Protein AF-A0A484BXT2-F1 (afdb_monomer)

Secondary structure (DSSP, 8-state):
------TT------------------------------PPP-----------------------PPPPPPP--S--------TTSS--TT-S-TTTTTHHHHHHHHHHHHHHHHHHT---PPPP---HHHHHHHHHHHHHHTTS-------S---PPPPS--------------TT---HHHHHHHTTS-S-SS--SHHHHSHHHHHHHHHHHGGGG---GGGGS--HHHHHHHHHHHHHH--S-HHHHHHHHHHHHHHHHHHHHHHHHHHHHHHHHHHHHHHHHHHHHHHHHHHHHHHHHHHHHHHHHHHHHH-S---TT-HHHHHHHHHHHHHHHHHHHHHHHHHHHHHHHHHHHHHH-

Mean predicted aligned error: 22.75 Å

Radius of gyration: 54.81 Å; Cα contacts (8 Å, |Δi|>4): 74; chains: 1; bounding box: 99×80×166 Å

Sequence (361 aa):
MGDEEDPWGFDDGGDAEATTQPTGSTDPVPSKPESVKSEPRSEAGPQAAEVPGEEIAAEPEEVKAPPPPPEDDGYRKPVQLYRHWVRPKFLQYKYMYNYRTNYYDDVIDYLDKKQVGVARDIPRPQTWAERVLRTRDINAGGAIGRTRYYSSVAKEELPASFVLEEVEYVPERDKSGLRRQHKNVLHETLPYDEAHSWIHLTEKYQRTLYGRYGSKSNVNPKICFGTLAERTKAQELQRITQPETLPELLEKIRIQKEAKLAAINEREENIQKKLDKLEQWKAELNAKVEKRRADAAAAIQRKERLIEEVRRHFGFKVDARDERFKEMLEQKEKEDKRKQKEAKRKVKEEKMMAKLIQQTS

Structure (mmCIF, N/CA/C/O backbone):
data_AF-A0A484BXT2-F1
#
_entry.id   AF-A0A484BXT2-F1
#
loop_
_atom_site.group_PDB
_atom_site.id
_atom_site.type_symbol
_atom_site.label_atom_id
_atom_site.label_alt_id
_atom_site.label_comp_id
_atom_site.label_asym_id
_atom_site.label_entity_id
_atom_site.label_seq_id
_atom_site.pdbx_PDB_ins_code
_atom_site.Cartn_x
_atom_site.Cartn_y
_atom_site.Cartn_z
_atom_site.occupancy
_atom_site.B_iso_or_equiv
_atom_site.auth_seq_id
_atom_site.auth_comp_id
_atom_site.auth_asym_id
_atom_site.auth_atom_id
_atom_site.pdbx_PDB_model_num
ATOM 1 N N . MET A 1 1 ? -26.810 31.929 32.684 1.00 40.25 1 MET A N 1
ATOM 2 C CA . MET A 1 1 ? -25.355 32.084 32.491 1.00 40.25 1 MET A CA 1
ATOM 3 C C . MET A 1 1 ? -24.765 30.791 33.012 1.00 40.25 1 MET A C 1
ATOM 5 O O . MET A 1 1 ? -24.730 30.636 34.223 1.00 40.25 1 MET A O 1
ATOM 9 N N . GLY A 1 2 ? -24.743 29.730 32.208 1.00 44.12 2 GLY A N 1
ATOM 10 C CA . GLY A 1 2 ? -23.801 29.478 31.100 1.00 44.12 2 GLY A CA 1
ATOM 11 C C . GLY A 1 2 ? -22.828 28.420 31.655 1.00 44.12 2 GLY A C 1
ATOM 12 O O . GLY A 1 2 ? -22.376 28.603 32.778 1.00 44.12 2 GLY A O 1
ATOM 13 N N . ASP A 1 3 ? -22.585 27.248 31.083 1.00 41.97 3 ASP A N 1
ATOM 14 C CA . ASP A 1 3 ? -22.763 26.768 29.719 1.00 41.97 3 ASP A CA 1
ATOM 15 C C . ASP A 1 3 ? -23.077 25.259 29.722 1.00 41.97 3 ASP A C 1
ATOM 17 O O . ASP A 1 3 ? -22.680 24.516 30.622 1.00 41.97 3 ASP A O 1
ATOM 21 N N . GLU A 1 4 ? -23.847 24.834 28.720 1.00 53.25 4 GLU A N 1
ATOM 22 C CA . GLU A 1 4 ? -23.946 23.450 28.257 1.00 53.25 4 GLU A CA 1
ATOM 23 C C . GLU A 1 4 ? -22.623 23.076 27.578 1.00 53.25 4 GLU A C 1
ATOM 25 O O . GLU A 1 4 ? -22.302 23.628 26.529 1.00 53.25 4 GLU A O 1
ATOM 30 N N . GLU A 1 5 ? -21.872 22.130 28.144 1.00 55.00 5 GLU A N 1
ATOM 31 C CA . GLU A 1 5 ? -20.756 21.489 27.443 1.00 55.00 5 GLU A CA 1
ATOM 32 C C . GLU A 1 5 ? -21.193 20.114 26.921 1.00 55.00 5 GLU A C 1
ATOM 34 O O . GLU A 1 5 ? -21.595 19.209 27.659 1.00 55.00 5 GLU A O 1
ATOM 39 N N . ASP A 1 6 ? -21.166 20.034 25.596 1.00 59.53 6 ASP A N 1
ATOM 40 C CA . ASP A 1 6 ? -21.529 18.934 24.716 1.00 59.53 6 ASP A CA 1
ATOM 41 C C . ASP A 1 6 ? -20.541 17.751 24.850 1.00 59.53 6 ASP A C 1
ATOM 43 O O . ASP A 1 6 ? -19.342 17.932 24.634 1.00 59.53 6 ASP A O 1
ATOM 47 N N . PRO A 1 7 ? -20.989 16.515 25.154 1.00 56.03 7 PRO A N 1
ATOM 48 C CA . PRO A 1 7 ? -20.114 15.341 25.219 1.00 56.03 7 PRO A CA 1
ATOM 49 C C . PRO A 1 7 ? -19.593 14.861 23.847 1.00 56.03 7 PRO A C 1
ATOM 51 O O . PRO A 1 7 ? -18.987 13.789 23.778 1.00 56.03 7 PRO A O 1
ATOM 54 N N . TRP A 1 8 ? -19.820 15.623 22.768 1.00 54.28 8 TRP A N 1
ATOM 55 C CA . TRP A 1 8 ? -19.385 15.305 21.403 1.00 54.28 8 TRP A CA 1
ATOM 56 C C . TRP A 1 8 ? -18.516 16.383 20.710 1.00 54.28 8 TRP A C 1
ATOM 58 O O . TRP A 1 8 ? -18.316 16.288 19.499 1.00 54.28 8 TRP A O 1
ATOM 68 N N . GLY A 1 9 ? -17.922 17.338 21.443 1.00 40.94 9 GLY A N 1
ATOM 69 C CA . GLY A 1 9 ? -16.886 18.264 20.927 1.00 40.94 9 GLY A CA 1
ATOM 70 C C . GLY A 1 9 ? -15.497 17.962 21.518 1.00 40.94 9 GLY A C 1
ATOM 71 O O . GLY A 1 9 ? -15.295 18.152 22.707 1.00 40.94 9 GLY A O 1
ATOM 72 N N . PHE A 1 10 ? -14.629 17.234 20.805 1.00 35.94 10 PHE A N 1
ATOM 73 C CA . PHE A 1 10 ? -13.492 17.696 19.978 1.00 35.94 10 PHE A CA 1
ATOM 74 C C . PHE A 1 10 ? -12.205 17.971 20.778 1.00 35.94 10 PHE A C 1
ATOM 76 O O . PHE A 1 10 ? -12.177 18.856 21.620 1.00 35.94 10 PHE A O 1
ATOM 83 N N . ASP A 1 11 ? -11.132 17.243 20.458 1.00 36.97 11 ASP A N 1
ATOM 84 C CA . ASP A 1 11 ? -9.757 17.631 20.793 1.00 36.97 11 ASP A CA 1
ATOM 85 C C . ASP A 1 11 ? -8.930 17.502 19.502 1.00 36.97 11 ASP A C 1
ATOM 87 O O . ASP A 1 11 ? -8.425 16.438 19.146 1.00 36.97 11 ASP A O 1
ATOM 91 N N . ASP A 1 12 ? -8.944 18.581 18.723 1.00 45.66 12 ASP A N 1
ATOM 92 C CA . ASP A 1 12 ? -7.965 18.876 17.680 1.00 45.66 12 ASP A CA 1
ATOM 93 C C . ASP A 1 12 ? -7.259 20.153 18.137 1.00 45.66 12 ASP A C 1
ATOM 95 O O . ASP A 1 12 ? -7.890 21.195 18.336 1.00 45.66 12 ASP A O 1
ATOM 99 N N . GLY A 1 13 ? -5.954 20.042 18.350 1.00 33.91 13 GLY A N 1
ATOM 100 C CA . GLY A 1 13 ? -5.075 21.138 18.739 1.00 33.91 13 GLY A CA 1
ATOM 101 C C . GLY A 1 13 ? -3.930 20.610 19.607 1.00 33.91 13 GLY A C 1
ATOM 102 O O . GLY A 1 13 ? -4.161 20.128 20.701 1.00 33.91 13 GLY A O 1
ATOM 103 N N . GLY A 1 14 ? -2.667 20.649 19.199 1.00 30.55 14 GLY A N 1
ATOM 104 C CA . GLY A 1 14 ? -2.089 21.315 18.048 1.00 30.55 14 GLY A CA 1
ATOM 105 C C . GLY A 1 14 ? -0.563 21.199 18.076 1.00 30.55 14 GLY A C 1
ATOM 106 O O . GLY A 1 14 ? -0.016 20.168 18.456 1.00 30.55 14 GLY A O 1
ATOM 107 N N . ASP A 1 15 ? 0.072 22.304 17.693 1.00 30.67 15 ASP A N 1
ATOM 108 C CA . ASP A 1 15 ? 1.501 22.623 17.770 1.00 30.67 15 ASP A CA 1
ATOM 109 C C . ASP A 1 15 ? 2.366 22.235 16.563 1.00 30.67 15 ASP A C 1
ATOM 111 O O . ASP A 1 15 ? 3.132 21.273 16.545 1.00 30.67 15 ASP A O 1
ATOM 115 N N . ALA A 1 16 ? 2.305 23.117 15.563 1.00 31.00 16 ALA A N 1
ATOM 116 C CA . ALA A 1 16 ? 3.411 23.385 14.659 1.00 31.00 16 ALA A CA 1
ATOM 117 C C . ALA A 1 16 ? 3.895 24.831 14.863 1.00 31.00 16 ALA A C 1
ATOM 119 O O . ALA A 1 16 ? 3.257 25.770 14.396 1.00 31.00 16 ALA A O 1
ATOM 120 N N . GLU A 1 17 ? 5.062 24.998 15.486 1.00 32.75 17 GLU A N 1
ATOM 121 C CA . GLU A 1 17 ? 5.950 26.139 15.246 1.00 32.75 17 GLU A CA 1
ATOM 122 C C . GLU A 1 17 ? 7.413 25.671 15.235 1.00 32.75 17 GLU A C 1
ATOM 124 O O . GLU A 1 17 ? 7.898 25.090 16.202 1.00 32.75 17 GLU A O 1
ATOM 129 N N . ALA A 1 18 ? 8.101 25.933 14.115 1.00 31.42 18 ALA A N 1
ATOM 130 C CA . ALA A 1 18 ? 9.364 26.680 14.029 1.00 31.42 18 ALA A CA 1
ATOM 131 C C . ALA A 1 18 ? 10.298 26.162 12.911 1.00 31.42 18 ALA A C 1
ATOM 133 O O . ALA A 1 18 ? 10.884 25.086 13.017 1.00 31.42 18 ALA A O 1
ATOM 134 N N . THR A 1 19 ? 10.561 27.029 11.919 1.00 26.62 19 THR A N 1
ATOM 135 C CA . THR A 1 19 ? 11.910 27.540 11.556 1.00 26.62 19 THR A CA 1
ATOM 136 C C . THR A 1 19 ? 12.186 27.633 10.040 1.00 26.62 19 THR A C 1
ATOM 138 O O . THR A 1 19 ? 12.030 26.680 9.282 1.00 26.62 19 THR A O 1
ATOM 141 N N . THR A 1 20 ? 12.734 28.802 9.666 1.00 30.67 20 THR A N 1
ATOM 142 C CA . THR A 1 20 ? 13.583 29.159 8.500 1.00 30.67 20 THR A CA 1
ATOM 143 C C . THR A 1 20 ? 12.983 29.500 7.121 1.00 30.67 20 THR A C 1
ATOM 145 O O . THR A 1 20 ? 12.547 28.653 6.355 1.00 30.67 20 THR A O 1
ATOM 148 N N . GLN A 1 21 ? 13.131 30.790 6.778 1.00 31.91 21 GLN A N 1
ATOM 149 C CA . GLN A 1 21 ? 13.367 31.360 5.432 1.00 31.91 21 GLN A CA 1
ATOM 150 C C . GLN A 1 21 ? 14.667 30.779 4.785 1.00 31.91 21 GLN A C 1
ATOM 152 O O . GLN A 1 21 ? 15.432 30.194 5.556 1.00 31.91 21 GLN A O 1
ATOM 157 N N . PRO A 1 22 ? 15.028 30.976 3.475 1.00 41.66 22 PRO A N 1
ATOM 158 C CA . PRO A 1 22 ? 14.708 32.156 2.644 1.00 41.66 22 PRO A CA 1
ATOM 159 C C . PRO A 1 22 ? 14.612 32.034 1.087 1.00 41.66 22 PRO A C 1
ATOM 161 O O . PRO A 1 22 ? 14.960 31.041 0.460 1.00 41.66 22 PRO A O 1
ATOM 164 N N . THR A 1 23 ? 14.262 33.191 0.495 1.00 29.92 23 THR A N 1
ATOM 165 C CA . THR A 1 23 ? 14.549 33.741 -0.858 1.00 29.92 23 THR A CA 1
ATOM 166 C C . THR A 1 23 ? 13.718 33.343 -2.092 1.00 29.92 23 THR A C 1
ATOM 168 O O . THR A 1 23 ? 13.701 32.191 -2.502 1.00 29.92 23 THR A O 1
ATOM 171 N N . GLY A 1 24 ? 13.190 34.371 -2.786 1.00 28.81 24 GLY A N 1
ATOM 172 C CA . GLY A 1 24 ? 13.291 34.452 -4.255 1.00 28.81 24 GLY A CA 1
ATOM 173 C C . GLY A 1 24 ? 12.059 34.887 -5.069 1.00 28.81 24 GLY A C 1
ATOM 174 O O . GLY A 1 24 ? 11.422 34.038 -5.667 1.00 28.81 24 GLY A O 1
ATOM 175 N N . SER A 1 25 ? 11.827 36.208 -5.166 1.00 28.33 25 SER A N 1
ATOM 176 C CA . SER A 1 25 ? 11.306 36.983 -6.326 1.00 28.33 25 SER A CA 1
ATOM 177 C C . SER A 1 25 ? 10.016 36.561 -7.066 1.00 28.33 25 SER A C 1
ATOM 179 O O . SER A 1 25 ? 10.017 35.544 -7.746 1.00 28.33 25 SER A O 1
ATOM 181 N N . THR A 1 26 ? 8.994 37.434 -7.086 1.00 31.00 26 THR A N 1
ATOM 182 C CA . THR A 1 26 ? 8.599 38.287 -8.244 1.00 31.00 26 THR A CA 1
ATOM 183 C C . THR A 1 26 ? 7.370 39.148 -7.894 1.00 31.00 26 THR A C 1
ATOM 185 O O . THR A 1 26 ? 6.385 38.627 -7.375 1.00 31.00 26 THR A O 1
ATOM 188 N N . ASP A 1 27 ? 7.440 40.448 -8.204 1.00 34.56 27 ASP A N 1
ATOM 189 C CA . ASP A 1 27 ? 6.368 41.462 -8.116 1.00 34.56 27 ASP A CA 1
ATOM 190 C C . ASP A 1 27 ? 5.281 41.298 -9.231 1.00 34.56 27 ASP A C 1
ATOM 192 O O . ASP A 1 27 ? 5.298 40.301 -9.952 1.00 34.56 27 ASP A O 1
ATOM 196 N N . PRO A 1 28 ? 4.325 42.236 -9.445 1.00 40.06 28 PRO A N 1
ATOM 197 C CA . PRO A 1 28 ? 3.011 42.250 -8.802 1.00 40.06 28 PRO A CA 1
ATOM 198 C C . PRO A 1 28 ? 1.822 42.290 -9.801 1.00 40.06 28 PRO A C 1
ATOM 200 O O . PRO A 1 28 ? 1.953 42.601 -10.983 1.00 40.06 28 PRO A O 1
ATOM 203 N N . VAL A 1 29 ? 0.618 42.021 -9.288 1.00 36.06 29 VAL A N 1
ATOM 204 C CA . VAL A 1 29 ? -0.692 42.199 -9.959 1.00 36.06 29 VAL A CA 1
ATOM 205 C C . VAL A 1 29 ? -1.036 43.700 -10.067 1.00 36.06 29 VAL A C 1
ATOM 207 O O . VAL A 1 29 ? -0.679 44.454 -9.161 1.00 36.06 29 VAL A O 1
ATOM 210 N N . PRO A 1 30 ? -1.699 44.175 -11.146 1.00 40.59 30 PRO A N 1
ATOM 211 C CA . PRO A 1 30 ? -3.130 44.548 -11.050 1.00 40.59 30 PRO A CA 1
ATOM 212 C C . PRO A 1 30 ? -3.892 44.283 -12.375 1.00 40.59 30 PRO A C 1
ATOM 214 O O . PRO A 1 30 ? -3.394 44.558 -13.458 1.00 40.59 30 PRO A O 1
ATOM 217 N N . SER A 1 31 ? -5.118 43.760 -12.443 1.00 33.34 31 SER A N 1
ATOM 218 C CA . SER A 1 31 ? -6.379 44.441 -12.103 1.00 33.34 31 SER A CA 1
ATOM 219 C C . SER A 1 31 ? -7.559 43.661 -12.740 1.00 33.34 31 SER A C 1
ATOM 221 O O . SER A 1 31 ? -7.438 43.128 -13.840 1.00 33.34 31 SER A O 1
ATOM 223 N N . LYS A 1 32 ? -8.700 43.591 -12.038 1.00 32.91 32 LYS A N 1
ATOM 224 C CA . LYS A 1 32 ? -10.076 43.369 -12.570 1.00 32.91 32 LYS A CA 1
ATOM 225 C C . LYS A 1 32 ? -10.689 44.756 -12.899 1.00 32.91 32 LYS A C 1
ATOM 227 O O . LYS A 1 32 ? -10.096 45.716 -12.402 1.00 32.91 32 LYS A O 1
ATOM 232 N N . PRO A 1 33 ? -11.848 44.937 -13.593 1.00 43.41 33 PRO A N 1
ATOM 233 C CA . PRO A 1 33 ? -13.061 44.085 -13.718 1.00 43.41 33 PRO A CA 1
ATOM 234 C C . PRO A 1 33 ? -13.557 43.963 -15.199 1.00 43.41 33 PRO A C 1
ATOM 236 O O . PRO A 1 33 ? -12.865 44.438 -16.082 1.00 43.41 33 PRO A O 1
ATOM 239 N N . GLU A 1 34 ? -14.602 43.253 -15.656 1.00 31.20 34 GLU A N 1
ATOM 240 C CA . GLU A 1 34 ? -16.035 43.124 -15.311 1.00 31.20 34 GLU A CA 1
ATOM 241 C C . GLU A 1 34 ? -16.606 41.837 -15.983 1.00 31.20 34 GLU A C 1
ATOM 243 O O . GLU A 1 34 ? -16.158 41.437 -17.051 1.00 31.20 3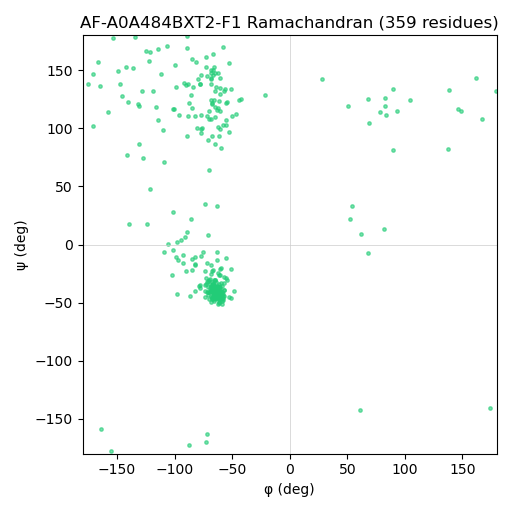4 GLU A O 1
ATOM 248 N N . SER A 1 35 ? -17.414 41.032 -15.279 1.00 29.86 35 SER A N 1
ATOM 249 C CA . SER A 1 35 ? -18.878 40.855 -15.456 1.00 29.86 35 SER A CA 1
ATOM 250 C C . SER A 1 35 ? -19.338 40.152 -16.747 1.00 29.86 35 SER A C 1
ATOM 252 O O . SER A 1 35 ? -19.396 40.791 -17.783 1.00 29.86 35 SER A O 1
ATOM 254 N N . VAL A 1 36 ? -19.751 38.875 -16.651 1.00 31.75 36 VAL A N 1
ATOM 255 C CA . VAL A 1 36 ? -21.088 38.372 -17.063 1.00 31.75 36 VAL A CA 1
ATOM 256 C C . VAL A 1 36 ? -21.360 37.057 -16.307 1.00 31.75 36 VAL A C 1
ATOM 258 O O . VAL A 1 36 ? -20.696 36.045 -16.522 1.00 31.75 36 VAL A O 1
ATOM 261 N N . LYS A 1 37 ? -22.359 37.081 -15.420 1.00 29.77 37 LYS A N 1
ATOM 262 C CA . LYS A 1 37 ? -23.077 35.918 -14.873 1.00 29.77 37 LYS A CA 1
ATOM 263 C C . LYS A 1 37 ? -24.381 35.798 -15.668 1.00 29.77 37 LYS A C 1
ATOM 265 O O . LYS A 1 37 ? -25.055 36.806 -15.851 1.00 29.77 37 LYS A O 1
ATOM 270 N N . SER A 1 38 ? -24.770 34.596 -16.084 1.00 32.44 38 SER A N 1
ATOM 271 C CA . SER A 1 38 ? -26.175 34.301 -16.388 1.00 32.44 38 SER A CA 1
ATOM 272 C C . SER A 1 38 ? -26.567 32.993 -15.708 1.00 32.44 38 SER A C 1
ATOM 274 O O . SER A 1 38 ? -25.919 31.962 -15.876 1.00 32.44 38 SER A O 1
ATOM 276 N N . GLU A 1 39 ? -27.577 33.105 -14.852 1.00 32.81 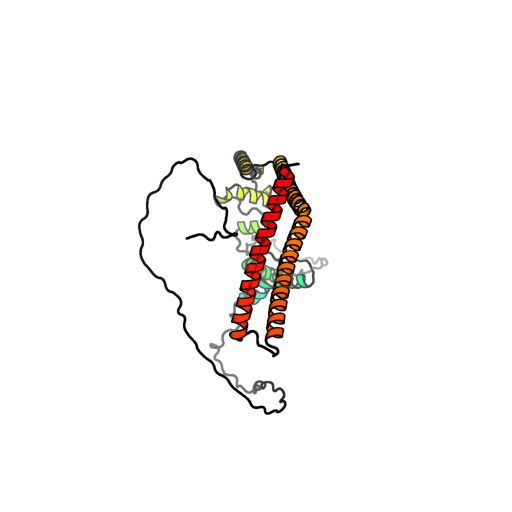39 GLU A N 1
ATOM 277 C CA . GLU A 1 39 ? -28.266 32.024 -14.155 1.00 32.81 39 GLU A CA 1
ATOM 278 C C . GLU A 1 39 ? -29.387 31.433 -15.036 1.00 32.81 39 GLU A C 1
ATOM 280 O O . GLU A 1 39 ? -29.853 32.094 -15.971 1.00 32.81 39 GLU A O 1
ATOM 285 N N . PRO A 1 40 ? -29.833 30.197 -14.745 1.00 35.09 40 PRO A N 1
ATOM 286 C CA . PRO A 1 40 ? -30.937 29.533 -15.429 1.00 35.09 40 PRO A CA 1
ATOM 287 C C . PRO A 1 40 ? -32.303 30.013 -14.914 1.00 35.09 40 PRO A C 1
ATOM 289 O O . PRO A 1 40 ? -32.505 30.221 -13.721 1.00 35.09 40 PRO A O 1
ATOM 292 N N . ARG A 1 41 ? -33.265 30.145 -15.831 1.00 26.19 41 ARG A N 1
ATOM 293 C CA . ARG A 1 41 ? -34.650 30.529 -15.543 1.00 26.19 41 ARG A CA 1
ATOM 294 C C . ARG A 1 41 ? -35.503 29.298 -15.218 1.00 26.19 41 ARG A C 1
ATOM 296 O O . ARG A 1 41 ? -35.627 28.392 -16.038 1.00 26.19 41 ARG A O 1
ATOM 303 N N . SER A 1 42 ? -36.084 29.313 -14.025 1.00 30.36 42 SER A N 1
ATOM 304 C CA . SER A 1 42 ? -37.144 28.442 -13.512 1.00 30.36 42 SER A CA 1
ATOM 305 C C . SER A 1 42 ? -38.550 28.997 -13.811 1.00 30.36 42 SER A C 1
ATOM 307 O O . SER A 1 42 ? -38.677 30.107 -14.325 1.00 30.36 42 SER A O 1
ATOM 309 N N . GLU A 1 43 ? -39.561 28.226 -13.373 1.00 29.00 43 GLU A N 1
ATOM 310 C CA . GLU A 1 43 ? -40.997 28.545 -13.184 1.00 29.00 43 GLU A CA 1
ATOM 311 C C . GLU A 1 43 ? -41.927 28.311 -14.391 1.00 29.00 43 GLU A C 1
ATOM 313 O O . GLU A 1 43 ? -41.627 28.723 -15.502 1.00 29.00 43 GLU A O 1
ATOM 318 N N . ALA A 1 44 ? -43.106 27.686 -14.267 1.00 26.77 44 ALA A N 1
ATOM 319 C CA . ALA A 1 44 ? -43.823 27.079 -13.137 1.00 26.77 44 ALA A CA 1
ATOM 320 C C . ALA A 1 44 ? -44.993 26.207 -13.670 1.00 26.77 44 ALA A C 1
ATOM 322 O O . ALA A 1 44 ? -45.481 26.439 -14.776 1.00 26.77 44 ALA A O 1
ATOM 323 N N . GLY A 1 45 ? -45.453 25.227 -12.873 1.00 26.94 45 GLY A N 1
ATOM 324 C CA . GLY A 1 45 ? -46.810 24.635 -12.966 1.00 26.94 45 GLY A CA 1
ATOM 325 C C . GLY A 1 45 ? -47.898 25.619 -12.472 1.00 26.94 45 GLY A C 1
ATOM 326 O O . GLY A 1 45 ? -47.546 26.789 -12.309 1.00 26.94 45 GLY A O 1
ATOM 327 N N . PRO A 1 46 ? -49.161 25.223 -12.143 1.00 39.66 46 PRO A N 1
ATOM 328 C CA . PRO A 1 46 ? -49.504 23.961 -11.450 1.00 39.66 46 PRO A CA 1
ATOM 329 C C . PRO A 1 46 ? -50.944 23.360 -11.651 1.00 39.66 46 PRO A C 1
ATOM 331 O O . PRO A 1 46 ? -51.778 23.934 -12.336 1.00 39.66 46 PRO A O 1
ATOM 334 N N . GLN A 1 47 ? -51.195 22.234 -10.940 1.00 28.50 47 GLN A N 1
ATOM 335 C CA . GLN A 1 47 ? -52.451 21.717 -10.301 1.00 28.50 47 GLN A CA 1
ATOM 336 C C . GLN A 1 47 ? -53.647 21.257 -11.185 1.00 28.50 47 GLN A C 1
ATOM 338 O O . GLN A 1 47 ? -54.058 21.979 -12.076 1.00 28.50 47 GLN A O 1
ATOM 343 N N . ALA A 1 48 ? -54.232 20.041 -11.107 1.00 28.06 48 ALA A N 1
ATOM 344 C CA . ALA A 1 48 ? -54.695 19.113 -10.039 1.00 28.06 48 ALA A CA 1
ATOM 345 C C . ALA A 1 48 ? -56.189 19.278 -9.644 1.00 28.06 48 ALA A C 1
ATOM 347 O O . ALA A 1 48 ? -56.523 20.320 -9.093 1.00 28.06 48 ALA A O 1
ATOM 348 N N . ALA A 1 49 ? -57.034 18.245 -9.890 1.00 27.12 49 ALA A N 1
ATOM 349 C CA . ALA A 1 49 ? -58.182 17.762 -9.065 1.00 27.12 49 ALA A CA 1
ATOM 350 C C . ALA A 1 49 ? -59.131 16.758 -9.811 1.00 27.12 49 ALA A C 1
ATOM 352 O O . ALA A 1 49 ? -59.811 17.150 -10.752 1.00 27.12 49 ALA A O 1
ATOM 353 N N . GLU A 1 50 ? -59.100 15.460 -9.439 1.00 27.44 50 GLU A N 1
ATOM 354 C CA . GLU A 1 50 ? -60.174 14.602 -8.830 1.00 27.44 50 GLU A CA 1
ATOM 355 C C . GLU A 1 50 ? -61.692 14.885 -9.109 1.00 27.44 50 GLU A C 1
ATOM 357 O O . GLU A 1 50 ? -62.068 16.049 -9.100 1.00 27.44 50 GLU A O 1
ATOM 362 N N . VAL A 1 51 ? -62.694 13.976 -9.289 1.00 34.31 51 VAL A N 1
ATOM 363 C CA . VAL A 1 51 ? -63.014 12.513 -9.085 1.00 34.31 51 VAL A CA 1
ATOM 364 C C . VAL A 1 51 ? -64.299 12.145 -9.956 1.00 34.31 51 VAL A C 1
ATOM 366 O O . VAL A 1 51 ? -64.694 13.008 -10.736 1.00 34.31 51 VAL A O 1
ATOM 369 N N . PRO A 1 52 ? -65.135 11.080 -9.737 1.00 37.97 52 PRO A N 1
ATOM 370 C CA . PRO A 1 52 ? -65.083 9.617 -10.027 1.00 37.97 52 PRO A CA 1
ATOM 371 C C . PRO A 1 52 ? -66.135 9.051 -11.050 1.00 37.97 52 PRO A C 1
ATOM 373 O O . PRO A 1 52 ? -67.161 9.665 -11.301 1.00 37.97 52 PRO A O 1
ATOM 376 N N . GLY A 1 53 ? -65.924 7.794 -11.496 1.00 26.34 53 GLY A N 1
ATOM 377 C CA . GLY A 1 53 ? -66.911 6.679 -11.527 1.00 26.34 53 GLY A CA 1
ATOM 378 C C . GLY A 1 53 ? -68.011 6.577 -12.606 1.00 26.34 53 GLY A C 1
ATOM 379 O O . GLY A 1 53 ? -68.968 7.330 -12.550 1.00 26.34 53 GLY A O 1
ATOM 380 N N . GLU A 1 54 ? -67.951 5.546 -13.470 1.00 30.45 54 GLU A N 1
ATOM 381 C CA . GLU A 1 54 ? -69.010 4.516 -13.655 1.00 30.45 54 GLU A CA 1
ATOM 382 C C . GLU A 1 54 ? -68.572 3.405 -14.640 1.00 30.45 54 GLU A C 1
ATOM 384 O O . GLU A 1 54 ? -67.934 3.662 -15.661 1.00 30.45 54 GLU A O 1
ATOM 389 N N . GLU A 1 55 ? -68.889 2.155 -14.291 1.00 29.64 55 GLU A N 1
ATOM 390 C CA . GLU A 1 55 ? -68.643 0.915 -15.041 1.00 29.64 55 GLU A CA 1
ATOM 391 C C . GLU A 1 55 ? -69.659 0.726 -16.177 1.00 29.64 55 GLU A C 1
ATOM 393 O O . GLU A 1 55 ? -70.846 0.837 -15.901 1.00 29.64 55 GLU A O 1
ATOM 398 N N . ILE A 1 56 ? -69.239 0.287 -17.377 1.00 33.69 56 ILE A N 1
ATOM 399 C CA . ILE A 1 56 ? -70.004 -0.669 -18.211 1.00 33.69 56 ILE A CA 1
ATOM 400 C C . ILE A 1 56 ? -69.024 -1.574 -18.978 1.00 33.69 56 ILE A C 1
ATOM 402 O O . ILE A 1 56 ? -68.113 -1.112 -19.662 1.00 33.69 56 ILE A O 1
ATOM 406 N N . ALA A 1 57 ? -69.244 -2.880 -18.839 1.00 29.17 57 ALA A N 1
ATOM 407 C CA . ALA A 1 57 ? -68.539 -3.982 -19.479 1.00 29.17 57 ALA A CA 1
ATOM 408 C C . ALA A 1 57 ? -68.941 -4.196 -20.952 1.00 29.17 57 ALA A C 1
ATOM 410 O O . ALA A 1 57 ? -70.120 -4.080 -21.277 1.00 29.17 57 ALA A O 1
ATOM 411 N N . ALA A 1 58 ? -67.994 -4.618 -21.801 1.00 32.06 58 ALA A N 1
ATOM 412 C CA . ALA A 1 58 ? -68.209 -5.568 -22.904 1.00 32.06 58 ALA A CA 1
ATOM 413 C C . ALA A 1 58 ? -66.863 -6.006 -23.524 1.00 32.06 58 ALA A C 1
ATOM 415 O O . ALA A 1 58 ? -65.896 -5.253 -23.550 1.00 32.06 58 ALA A O 1
ATOM 416 N N . GLU A 1 59 ? -66.836 -7.256 -23.970 1.00 33.50 59 GLU A N 1
ATOM 417 C CA . GLU A 1 59 ? -65.702 -8.118 -24.331 1.00 33.50 59 GLU A CA 1
ATOM 418 C C . GLU A 1 59 ? -65.246 -7.951 -25.823 1.00 33.50 59 GLU A C 1
ATOM 420 O O . GLU A 1 59 ? -65.683 -6.997 -26.463 1.00 33.50 59 GLU A O 1
ATOM 425 N N . PRO A 1 60 ? -64.320 -8.766 -26.388 1.00 41.41 60 PRO A N 1
ATOM 426 C CA . PRO A 1 60 ? -63.135 -8.313 -27.127 1.00 41.41 60 PRO A CA 1
ATOM 427 C C . PRO A 1 60 ? -63.269 -8.339 -28.666 1.00 41.41 60 PRO A C 1
ATOM 429 O O . PRO A 1 60 ? -63.966 -9.186 -29.219 1.00 41.41 60 PRO A O 1
ATOM 432 N N . GLU A 1 61 ? -62.506 -7.500 -29.380 1.00 37.69 61 GLU A N 1
ATOM 433 C CA . GLU A 1 61 ? -62.316 -7.630 -30.836 1.00 37.69 61 GLU A CA 1
ATOM 434 C C . GLU A 1 61 ? -60.848 -7.855 -31.228 1.00 37.69 61 GLU A C 1
ATOM 436 O O . GLU A 1 61 ? -59.921 -7.178 -30.778 1.00 37.69 61 GLU A O 1
ATOM 441 N N . GLU A 1 62 ? -60.679 -8.858 -32.086 1.00 41.38 62 GLU A N 1
ATOM 442 C CA . GLU A 1 62 ? -59.442 -9.382 -32.643 1.00 41.38 62 GLU A CA 1
ATOM 443 C C . GLU A 1 62 ? -58.780 -8.465 -33.692 1.00 41.38 62 GLU A C 1
ATOM 445 O O . GLU A 1 62 ? -59.405 -7.723 -34.445 1.00 41.38 62 GLU A O 1
ATOM 450 N N . VAL A 1 63 ? -57.458 -8.622 -33.755 1.00 49.44 63 VAL A N 1
ATOM 451 C CA . VAL A 1 63 ? -56.465 -8.221 -34.764 1.00 49.44 63 VAL A CA 1
ATOM 452 C C . VAL A 1 63 ? -56.990 -7.956 -36.192 1.00 49.44 63 VAL A C 1
ATOM 454 O O . VAL A 1 63 ? -57.493 -8.854 -36.863 1.00 49.44 63 VAL A O 1
ATOM 457 N N . LYS A 1 64 ? -56.648 -6.783 -36.756 1.00 41.62 64 LYS A N 1
ATOM 458 C CA . LYS A 1 64 ? -56.454 -6.606 -38.210 1.00 41.62 64 LYS A CA 1
ATOM 459 C C . LYS A 1 64 ? -55.141 -5.883 -38.522 1.00 41.62 64 LYS A C 1
ATOM 461 O O . LYS A 1 64 ? -54.923 -4.745 -38.118 1.00 41.62 64 LYS A O 1
ATOM 466 N N . ALA A 1 65 ? -54.272 -6.576 -39.256 1.00 53.31 65 ALA A N 1
ATOM 467 C CA . ALA A 1 65 ? -53.050 -6.045 -39.851 1.00 53.31 65 ALA A CA 1
ATOM 468 C C . ALA A 1 65 ? -53.360 -4.992 -40.944 1.00 53.31 65 ALA A C 1
ATOM 470 O O . ALA A 1 65 ? -54.425 -5.063 -41.564 1.00 53.31 65 ALA A O 1
ATOM 471 N N . PRO A 1 66 ? -52.451 -4.029 -41.206 1.00 58.25 66 PRO A N 1
ATOM 472 C CA . PRO A 1 66 ? -52.639 -3.028 -42.256 1.00 58.25 66 PRO A CA 1
ATOM 473 C C . PRO A 1 66 ? -52.629 -3.657 -43.665 1.00 58.25 66 PRO A C 1
ATOM 475 O O . PRO A 1 66 ? -51.965 -4.676 -43.877 1.00 58.25 66 PRO A O 1
ATOM 478 N N . PRO A 1 67 ? -53.359 -3.067 -44.631 1.00 60.91 67 PRO A N 1
ATOM 479 C CA . PRO A 1 67 ? -53.578 -3.660 -45.948 1.00 60.91 67 PRO A CA 1
ATOM 480 C C . PRO A 1 67 ? -52.292 -3.721 -46.793 1.00 60.91 67 PRO A C 1
ATOM 482 O O . PRO A 1 67 ? -51.448 -2.824 -46.693 1.00 60.91 67 PRO A O 1
ATOM 485 N N . PRO A 1 68 ? -52.139 -4.750 -47.650 1.00 66.88 68 PRO A N 1
ATOM 486 C CA . PRO A 1 68 ? -50.996 -4.862 -48.546 1.00 66.88 68 PRO A CA 1
ATOM 487 C C . PRO A 1 68 ? -51.014 -3.776 -49.641 1.00 66.88 68 PRO A C 1
ATOM 489 O O . PRO A 1 68 ? -52.087 -3.311 -50.036 1.00 66.88 68 PRO A O 1
ATOM 492 N N . PRO A 1 69 ? -49.830 -3.354 -50.128 1.00 70.38 69 PRO A N 1
ATOM 493 C CA . PRO A 1 69 ? -49.699 -2.320 -51.150 1.00 70.38 69 PRO A CA 1
ATOM 494 C C . PRO A 1 69 ? -50.313 -2.762 -52.491 1.00 70.38 69 PRO A C 1
ATOM 496 O O . PRO A 1 69 ? -50.270 -3.950 -52.811 1.00 70.38 69 PRO A O 1
ATOM 499 N N . PRO A 1 70 ? -50.870 -1.821 -53.278 1.00 65.06 70 PRO A N 1
ATOM 500 C CA . PRO A 1 70 ? -51.562 -2.135 -54.523 1.00 65.06 70 PRO A CA 1
ATOM 501 C C . PRO A 1 70 ? -50.608 -2.747 -55.554 1.00 65.06 70 PRO A C 1
ATOM 503 O O . PRO A 1 70 ? -49.483 -2.274 -55.735 1.00 65.06 70 PRO A O 1
ATOM 506 N N . GLU A 1 71 ? -51.075 -3.807 -56.209 1.00 55.28 71 GLU A N 1
ATOM 507 C CA . GLU A 1 71 ? -50.358 -4.514 -57.267 1.00 55.28 71 GLU A CA 1
ATOM 508 C C . GLU A 1 71 ? -50.170 -3.590 -58.481 1.00 55.28 71 GLU A C 1
ATOM 510 O O . GLU A 1 71 ? -51.078 -2.874 -58.894 1.00 55.28 71 GLU A O 1
ATOM 515 N N . ASP A 1 72 ?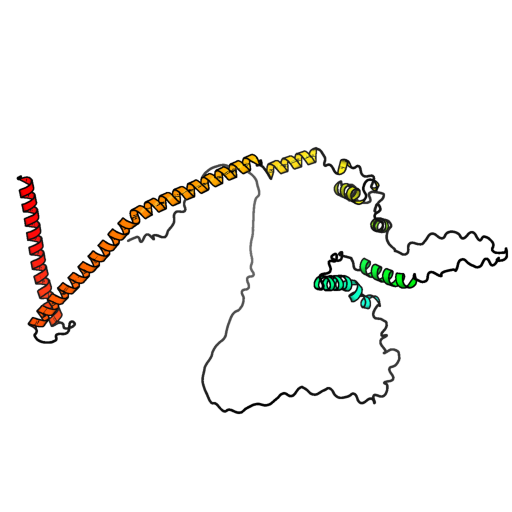 -48.942 -3.547 -58.998 1.00 56.50 72 ASP A N 1
ATOM 516 C CA . ASP A 1 72 ? -48.519 -2.662 -60.084 1.00 56.50 72 ASP A CA 1
ATOM 517 C C . ASP A 1 72 ? -49.051 -3.225 -61.413 1.00 56.50 72 ASP A C 1
ATOM 519 O O . ASP A 1 72 ? -48.497 -4.175 -61.975 1.00 56.50 72 ASP A O 1
ATOM 523 N N . ASP A 1 73 ? -50.163 -2.668 -61.896 1.00 52.72 73 ASP A N 1
ATOM 524 C CA . ASP A 1 73 ? -50.761 -3.003 -63.187 1.00 52.72 73 ASP A CA 1
ATOM 525 C C . ASP A 1 73 ? -49.706 -2.817 -64.290 1.00 52.72 73 ASP A C 1
ATOM 527 O O . ASP A 1 73 ? -49.333 -1.692 -64.634 1.00 52.72 73 ASP A O 1
ATOM 531 N N . GLY A 1 74 ? -49.199 -3.925 -64.843 1.00 59.06 74 GLY A N 1
ATOM 532 C CA . GLY A 1 74 ? -48.050 -4.019 -65.760 1.00 59.06 74 GLY A CA 1
ATOM 533 C C . GLY A 1 74 ? -48.178 -3.329 -67.130 1.00 59.06 74 GLY A C 1
ATOM 534 O O . GLY A 1 74 ? -47.609 -3.796 -68.114 1.00 59.06 74 GLY A O 1
ATOM 535 N N . TYR A 1 75 ? -48.896 -2.212 -67.219 1.00 52.69 75 TYR A N 1
ATOM 536 C CA . TYR A 1 75 ? -49.138 -1.406 -68.412 1.00 52.69 75 TYR A CA 1
ATOM 537 C C . TYR A 1 75 ? -48.656 0.050 -68.248 1.00 52.69 75 TYR A C 1
ATOM 539 O O . TYR A 1 75 ? -49.332 1.002 -68.641 1.00 52.69 75 TYR A O 1
ATOM 547 N N . ARG A 1 76 ? -47.429 0.273 -67.753 1.00 56.69 76 ARG A N 1
ATOM 548 C CA . ARG A 1 76 ? -46.742 1.554 -68.009 1.00 56.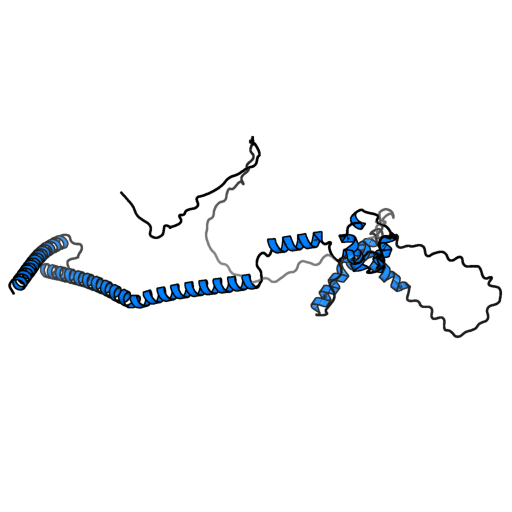69 76 ARG A CA 1
ATOM 549 C C . ARG A 1 76 ? -46.077 1.517 -69.383 1.00 56.69 76 ARG A C 1
ATOM 551 O O . ARG A 1 76 ? -45.081 0.829 -69.585 1.00 56.69 76 ARG A O 1
ATOM 558 N N . LYS A 1 77 ? -46.609 2.295 -70.334 1.00 53.69 77 LYS A N 1
ATOM 559 C CA . LYS A 1 77 ? -45.940 2.561 -71.622 1.00 53.69 77 LYS A CA 1
ATOM 560 C C . LYS A 1 77 ? -44.496 3.022 -71.356 1.00 53.69 77 LYS A C 1
ATOM 562 O O . LYS A 1 77 ? -44.313 3.886 -70.493 1.00 53.69 77 LYS A O 1
ATOM 567 N N . PRO A 1 78 ? -43.475 2.501 -72.065 1.00 61.38 78 PRO A N 1
ATOM 568 C CA . PRO A 1 78 ? -42.102 2.918 -71.825 1.00 61.38 78 PRO A CA 1
ATOM 569 C C . PRO A 1 78 ? -41.965 4.405 -72.155 1.00 61.38 78 PRO A C 1
ATOM 571 O O . PRO A 1 78 ? -42.151 4.827 -73.297 1.00 61.38 78 PRO A O 1
ATOM 574 N N . VAL A 1 79 ? -41.659 5.206 -71.135 1.00 62.03 79 VAL A N 1
ATOM 575 C CA . VAL A 1 79 ? -41.346 6.625 -71.297 1.00 62.03 79 VAL A CA 1
ATOM 576 C C . VAL A 1 79 ? -40.088 6.703 -72.157 1.00 62.03 79 VAL A C 1
ATOM 578 O O . VAL A 1 79 ? -39.038 6.192 -71.764 1.00 62.03 79 VAL A O 1
ATOM 581 N N . GLN A 1 80 ? -40.187 7.314 -73.338 1.00 62.31 80 GLN A N 1
ATOM 582 C CA . GLN A 1 80 ? -39.024 7.643 -74.159 1.00 62.31 80 GLN A CA 1
ATOM 583 C C . GLN A 1 80 ? -38.179 8.680 -73.412 1.00 62.31 80 GLN A C 1
ATOM 585 O O . GLN A 1 80 ? -38.340 9.888 -73.561 1.00 62.31 80 GLN A O 1
ATOM 590 N N . LEU A 1 81 ? -37.288 8.193 -72.555 1.00 61.25 81 LEU A N 1
ATOM 591 C CA . LEU A 1 81 ? -36.277 9.001 -71.897 1.00 61.25 81 LEU A CA 1
ATOM 592 C C . LEU A 1 81 ? -35.173 9.272 -72.913 1.00 61.25 81 LEU A C 1
ATOM 594 O O . LEU A 1 81 ? -34.439 8.367 -73.316 1.00 61.25 81 LEU A O 1
ATOM 598 N N . TYR A 1 82 ? -35.051 10.527 -73.339 1.00 59.66 82 TYR A N 1
ATOM 599 C CA . TYR A 1 82 ? -33.930 10.945 -74.164 1.00 59.66 82 TYR A CA 1
ATOM 600 C C . TYR A 1 82 ? -32.609 10.624 -73.445 1.00 59.66 82 TYR A C 1
ATOM 602 O O . TYR A 1 82 ? -32.440 10.884 -72.253 1.00 59.66 82 TYR A O 1
ATOM 610 N N . ARG A 1 83 ? -31.662 10.043 -74.192 1.00 59.81 83 ARG A N 1
ATOM 611 C CA . ARG A 1 83 ? -30.451 9.344 -73.708 1.00 59.81 83 ARG A CA 1
ATOM 612 C C . ARG A 1 83 ? -29.534 10.149 -72.768 1.00 59.81 83 ARG A C 1
ATOM 614 O O . ARG A 1 83 ? -28.640 9.576 -72.161 1.00 59.81 83 ARG A O 1
ATOM 621 N N . HIS A 1 84 ? -29.759 11.455 -72.644 1.00 58.16 84 HIS A N 1
ATOM 622 C CA . HIS A 1 84 ? -28.989 12.391 -71.827 1.00 58.16 84 HIS A CA 1
ATOM 623 C C . HIS A 1 84 ? -29.554 12.599 -70.406 1.00 58.16 84 HIS A C 1
ATOM 625 O O . HIS A 1 84 ? -28.876 13.200 -69.581 1.00 58.16 84 HIS A O 1
ATOM 631 N N . TRP A 1 85 ? -30.754 12.083 -70.092 1.00 55.38 85 TRP A N 1
ATOM 632 C CA . TRP A 1 85 ? -31.345 12.122 -68.736 1.00 55.38 85 TRP A CA 1
ATOM 633 C C . TRP A 1 85 ? -31.297 10.753 -68.035 1.00 55.38 85 TRP A C 1
ATOM 635 O O . TRP A 1 85 ? -31.701 10.610 -66.882 1.00 55.38 85 TRP A O 1
ATOM 645 N N . VAL A 1 86 ? -30.737 9.737 -68.701 1.00 61.34 86 VAL A N 1
ATOM 646 C CA . VAL A 1 86 ? -30.398 8.454 -68.081 1.00 61.34 86 VAL A CA 1
ATOM 647 C C . VAL A 1 86 ? -29.074 8.628 -67.341 1.00 61.34 86 VAL A C 1
ATOM 649 O O . VAL A 1 86 ? -28.005 8.609 -67.948 1.00 61.34 86 VAL A O 1
ATOM 652 N N . ARG A 1 87 ? -29.134 8.809 -66.016 1.00 60.88 87 ARG A N 1
ATOM 653 C CA . ARG A 1 87 ? -27.936 8.850 -65.164 1.00 60.88 87 ARG A CA 1
ATOM 654 C C . ARG A 1 87 ? -27.125 7.563 -65.391 1.00 60.88 87 ARG A C 1
ATOM 656 O O . ARG A 1 87 ? -27.669 6.476 -65.174 1.00 60.88 87 ARG A O 1
ATOM 663 N N . PRO A 1 88 ? -25.848 7.630 -65.804 1.00 60.88 88 PRO A N 1
ATOM 664 C CA . PRO A 1 88 ? -25.044 6.430 -65.979 1.00 60.88 88 PRO A CA 1
ATOM 665 C C . PRO A 1 88 ? -24.926 5.681 -64.646 1.00 60.88 88 PRO A C 1
ATOM 667 O O . PRO A 1 88 ? -24.328 6.186 -63.696 1.00 60.88 88 PRO A O 1
ATOM 670 N N . LYS A 1 89 ? -25.484 4.466 -64.558 1.00 57.38 89 LYS A N 1
ATOM 671 C CA . LYS A 1 89 ? -25.386 3.628 -63.344 1.00 57.38 89 LYS A CA 1
ATOM 672 C C . LYS A 1 89 ? -23.940 3.219 -63.015 1.00 57.38 89 LYS A C 1
ATOM 674 O O . LYS A 1 89 ? -23.682 2.745 -61.919 1.00 57.38 89 LYS A O 1
ATOM 679 N N . PHE A 1 90 ? -22.996 3.406 -63.942 1.00 54.69 90 PHE A N 1
ATOM 680 C CA . PHE A 1 90 ? -21.613 2.934 -63.819 1.00 54.69 90 PHE A CA 1
ATOM 681 C C . PHE A 1 90 ? -20.614 3.962 -63.248 1.00 54.69 90 PHE A C 1
ATOM 683 O O . PHE A 1 90 ? -19.429 3.655 -63.162 1.00 54.69 90 PHE A O 1
ATOM 690 N N . LEU A 1 91 ? -21.056 5.159 -62.829 1.00 53.38 91 LEU A N 1
ATOM 691 C CA . LEU A 1 91 ? -20.184 6.184 -62.218 1.00 53.38 91 LEU A CA 1
ATOM 692 C C . LEU A 1 91 ? -20.272 6.267 -60.683 1.00 53.38 91 LEU A C 1
ATOM 694 O O . LEU A 1 91 ? -19.997 7.304 -60.085 1.00 53.38 91 LEU A O 1
ATOM 698 N N . GLN A 1 92 ? -20.595 5.163 -60.014 1.00 50.06 92 GLN A N 1
ATOM 699 C CA . GLN A 1 92 ? -20.134 4.962 -58.640 1.00 50.06 92 GLN A CA 1
ATOM 700 C C . GLN A 1 92 ? -18.771 4.284 -58.733 1.00 50.06 92 GLN A C 1
ATOM 702 O O . GLN A 1 92 ? -18.670 3.149 -59.195 1.00 50.06 92 GLN A O 1
ATOM 707 N N . TYR A 1 93 ? -17.708 5.008 -58.373 1.00 51.69 93 TYR A N 1
ATOM 708 C CA . TYR A 1 93 ? -16.340 4.498 -58.383 1.00 51.69 93 TYR A CA 1
ATOM 709 C C . TYR A 1 93 ? -16.300 3.068 -57.828 1.00 51.69 93 TYR A C 1
ATOM 711 O O . TYR A 1 93 ? -16.709 2.833 -56.690 1.00 51.69 93 TYR A O 1
ATOM 719 N N . LYS A 1 94 ? -15.749 2.119 -58.600 1.00 52.88 94 LYS A N 1
ATOM 720 C CA . LYS A 1 94 ? -15.551 0.715 -58.181 1.00 52.88 94 LYS A CA 1
ATOM 721 C C . LYS A 1 94 ? -14.830 0.599 -56.821 1.00 52.88 94 LYS A C 1
ATOM 723 O O . LYS A 1 94 ? -14.965 -0.399 -56.124 1.00 52.88 94 LYS A O 1
ATOM 728 N N . TYR A 1 95 ? -14.123 1.664 -56.435 1.00 51.78 95 TYR A N 1
ATOM 729 C CA . TYR A 1 95 ? -13.497 1.899 -55.135 1.00 51.78 95 TYR A CA 1
ATOM 730 C C . TYR A 1 95 ? -14.430 1.816 -53.917 1.00 51.78 95 TYR A C 1
ATOM 732 O O . TYR A 1 95 ? -13.945 1.477 -52.843 1.00 51.78 95 TYR A O 1
ATOM 740 N N . MET A 1 96 ? -15.726 2.111 -54.049 1.00 57.16 96 MET A N 1
ATOM 741 C CA . MET A 1 96 ? -16.648 2.098 -52.902 1.00 57.16 96 MET A CA 1
ATOM 742 C C . MET A 1 96 ? -17.318 0.742 -52.659 1.00 57.16 96 MET A C 1
ATOM 744 O O . MET A 1 96 ? -17.697 0.454 -51.528 1.00 57.16 96 MET A O 1
ATOM 748 N N . TYR A 1 97 ? -17.414 -0.131 -53.667 1.00 60.50 97 TYR A N 1
ATOM 749 C CA . TYR A 1 97 ? -18.074 -1.433 -53.495 1.00 60.50 97 TYR A CA 1
ATOM 750 C C . TYR A 1 97 ? -17.261 -2.403 -52.627 1.00 60.50 97 TYR A C 1
ATOM 752 O O . TYR A 1 97 ? -17.838 -3.173 -51.865 1.00 60.50 97 TYR A O 1
ATOM 760 N N . ASN A 1 98 ? -15.929 -2.305 -52.665 1.00 65.44 98 ASN A N 1
ATOM 761 C CA . ASN A 1 98 ? -15.035 -3.167 -51.884 1.00 65.44 98 ASN A CA 1
ATOM 762 C C . ASN A 1 98 ? -14.687 -2.577 -50.507 1.00 65.44 98 ASN A C 1
ATOM 764 O O . ASN A 1 98 ? -13.837 -3.110 -49.801 1.00 65.44 98 ASN A O 1
ATOM 768 N N . TYR A 1 99 ? -15.301 -1.459 -50.105 1.00 71.62 99 TYR A N 1
ATOM 769 C CA . TYR A 1 99 ? -15.029 -0.857 -48.797 1.00 71.62 99 TYR A CA 1
ATOM 770 C C . TYR A 1 99 ? -15.412 -1.807 -47.661 1.00 71.62 99 TYR A C 1
ATOM 772 O O . TYR A 1 99 ? -14.625 -2.024 -46.742 1.00 71.62 99 TYR A O 1
ATOM 780 N N . ARG A 1 100 ? -16.593 -2.430 -47.772 1.00 73.75 100 ARG A N 1
ATOM 781 C CA . ARG A 1 100 ? -17.090 -3.379 -46.776 1.00 73.75 100 ARG A CA 1
ATOM 782 C C . ARG A 1 100 ? -16.130 -4.552 -46.603 1.00 73.75 100 ARG A C 1
ATOM 784 O O . ARG A 1 100 ? -15.719 -4.829 -45.481 1.00 73.75 100 ARG A O 1
ATOM 791 N N . THR A 1 101 ? -15.745 -5.170 -47.716 1.00 73.38 101 THR A N 1
ATOM 792 C CA . THR A 1 101 ? -14.881 -6.350 -47.716 1.00 73.38 101 THR A CA 1
ATOM 793 C C . THR A 1 101 ? -13.482 -6.023 -47.201 1.00 73.38 101 THR A C 1
ATOM 795 O O . THR A 1 101 ? -12.926 -6.716 -46.361 1.00 73.38 101 THR A O 1
ATOM 798 N N . ASN A 1 102 ? -12.918 -4.892 -47.630 1.00 77.81 102 ASN A N 1
ATOM 799 C CA . ASN A 1 102 ? -11.548 -4.525 -47.273 1.00 77.81 102 ASN A CA 1
ATOM 800 C C . ASN A 1 102 ? -11.414 -4.084 -45.812 1.00 77.81 102 ASN A C 1
ATOM 802 O O . ASN A 1 102 ? -10.328 -4.192 -45.242 1.00 77.81 102 ASN A O 1
ATOM 806 N N . TYR A 1 103 ? -12.478 -3.521 -45.233 1.00 78.56 103 TYR A N 1
ATOM 807 C CA . TYR A 1 103 ? -12.437 -2.928 -43.901 1.00 78.56 103 TYR A CA 1
ATOM 808 C C . TYR A 1 103 ? -12.954 -3.872 -42.816 1.00 78.56 103 TYR A C 1
ATOM 810 O O . TYR A 1 103 ? -12.340 -3.957 -41.753 1.00 78.56 103 TYR A O 1
ATOM 818 N N . TYR A 1 104 ? -14.058 -4.577 -43.076 1.00 81.56 104 TYR A N 1
ATOM 819 C CA . TYR A 1 104 ? -14.754 -5.336 -42.042 1.00 81.56 104 TYR A CA 1
ATOM 820 C C . TYR A 1 104 ? -14.495 -6.841 -42.092 1.00 81.56 104 TYR A C 1
ATOM 822 O O . TYR A 1 104 ? -14.558 -7.447 -41.028 1.00 81.56 104 TYR A O 1
ATOM 830 N N . ASP A 1 105 ? -14.153 -7.448 -43.235 1.00 82.69 105 ASP A N 1
ATOM 831 C CA . ASP A 1 105 ? -14.072 -8.920 -43.331 1.00 82.69 105 ASP A CA 1
ATOM 832 C C . ASP A 1 105 ? -13.046 -9.522 -42.361 1.00 82.69 105 ASP A C 1
ATOM 834 O O . ASP A 1 105 ? -13.355 -10.498 -41.690 1.00 82.69 105 ASP A O 1
ATOM 838 N N . ASP A 1 106 ? -11.870 -8.906 -42.190 1.00 80.75 106 ASP A N 1
ATOM 839 C CA . ASP A 1 106 ? -10.856 -9.381 -41.230 1.00 80.75 106 ASP A CA 1
ATOM 840 C C . ASP A 1 106 ? -11.373 -9.392 -39.780 1.00 80.75 106 ASP A C 1
ATOM 842 O O . ASP A 1 106 ? -11.010 -10.252 -38.978 1.00 80.75 106 ASP A O 1
ATOM 846 N N . VAL A 1 107 ? -12.193 -8.397 -39.430 1.00 83.31 107 VAL A N 1
ATOM 847 C CA . VAL A 1 107 ? -12.731 -8.221 -38.075 1.00 83.31 107 VAL A CA 1
ATOM 848 C C . VAL A 1 107 ? -13.946 -9.118 -37.866 1.00 83.31 107 VAL A C 1
ATOM 850 O O . VAL A 1 107 ? -14.071 -9.719 -36.803 1.00 83.31 107 VAL A O 1
ATOM 853 N N . ILE A 1 108 ? -14.808 -9.239 -38.877 1.00 84.62 108 ILE A N 1
ATOM 854 C CA . ILE A 1 108 ? -15.961 -10.142 -38.875 1.00 84.62 108 ILE A CA 1
ATOM 855 C C . ILE A 1 108 ? -15.470 -11.586 -38.752 1.00 84.62 108 ILE A C 1
ATOM 857 O O . ILE A 1 108 ? -15.876 -12.285 -37.835 1.00 84.62 108 ILE A O 1
ATOM 861 N N . ASP A 1 109 ? -14.502 -11.997 -39.572 1.00 83.81 109 ASP A N 1
ATOM 862 C CA . ASP A 1 109 ? -13.952 -13.356 -39.556 1.00 83.81 109 ASP A CA 1
ATOM 863 C C . ASP A 1 109 ? -13.218 -13.667 -38.233 1.00 83.81 109 ASP A C 1
ATOM 865 O O . ASP A 1 109 ? -13.224 -14.803 -37.757 1.00 83.81 109 ASP A O 1
ATOM 869 N N . TYR A 1 110 ? -12.614 -12.660 -37.588 1.00 86.75 110 TYR A N 1
ATOM 870 C CA . TYR A 1 110 ? -12.073 -12.789 -36.229 1.00 86.75 110 TYR A CA 1
ATOM 871 C C . TYR A 1 110 ? -13.178 -12.972 -35.175 1.00 86.75 110 TYR A C 1
ATOM 873 O O . TYR A 1 110 ? -13.060 -13.841 -34.309 1.00 86.75 110 TYR A O 1
ATOM 881 N N . LEU A 1 111 ? -14.249 -12.175 -35.236 1.00 87.12 111 LEU A N 1
ATOM 882 C CA . LEU A 1 111 ? -15.371 -12.257 -34.297 1.00 87.12 111 LEU A CA 1
ATOM 883 C C . LEU A 1 111 ? -16.130 -13.582 -34.433 1.00 87.12 111 LEU A C 1
ATOM 885 O O . LEU A 1 111 ? -16.382 -14.229 -33.417 1.00 87.12 111 LEU A O 1
ATOM 889 N N . ASP A 1 112 ? -16.412 -14.019 -35.659 1.00 87.50 112 ASP A N 1
ATOM 890 C CA . ASP A 1 112 ? -17.096 -15.282 -35.943 1.00 87.50 112 ASP A CA 1
ATOM 891 C C . ASP A 1 112 ? -16.277 -16.471 -35.422 1.00 87.50 112 ASP A C 1
ATOM 893 O O . ASP A 1 112 ? -16.787 -17.342 -34.718 1.00 87.50 112 ASP A O 1
ATOM 897 N N . LYS A 1 113 ? -14.960 -16.482 -35.664 1.00 83.31 113 LYS A N 1
ATOM 898 C CA . LYS A 1 113 ? -14.077 -17.560 -35.182 1.00 83.31 113 LYS A CA 1
ATOM 899 C C . LYS A 1 113 ? -13.892 -17.548 -33.671 1.00 83.31 113 LYS A C 1
ATOM 901 O O . LYS A 1 113 ? -13.842 -18.620 -33.068 1.00 83.31 113 LYS A O 1
ATOM 906 N N . LYS A 1 114 ? -13.879 -16.366 -33.048 1.00 83.12 114 LYS A N 1
ATOM 907 C CA . LYS A 1 114 ? -13.900 -16.232 -31.587 1.00 83.12 114 LYS A CA 1
ATOM 908 C C . LYS A 1 114 ? -15.182 -16.820 -30.990 1.00 83.12 114 LYS A C 1
ATOM 910 O O . LYS A 1 114 ? -15.099 -17.479 -29.958 1.00 83.12 114 LYS A O 1
ATOM 915 N N . GLN A 1 115 ? -16.339 -16.623 -31.626 1.00 83.00 115 GLN A N 1
ATOM 916 C CA . GLN A 1 115 ? -17.607 -17.221 -31.182 1.00 83.00 115 GLN A CA 1
ATOM 917 C C . GLN A 1 115 ? -17.619 -18.750 -31.328 1.00 83.00 115 GLN A C 1
ATOM 919 O O . GLN A 1 115 ? -18.165 -19.437 -30.472 1.00 83.00 115 GLN A O 1
ATOM 924 N N . VAL A 1 116 ? -16.962 -19.284 -32.362 1.00 86.38 116 VAL A N 1
ATOM 925 C CA . VAL A 1 116 ? -16.797 -20.736 -32.581 1.00 86.38 116 VAL A CA 1
ATOM 926 C C . VAL A 1 116 ? -15.713 -21.349 -31.669 1.00 86.38 116 VAL A C 1
ATOM 928 O O . VAL A 1 116 ? -15.605 -22.568 -31.564 1.00 86.38 116 VAL A O 1
ATOM 931 N N . GLY A 1 117 ? -14.919 -20.531 -30.966 1.00 82.50 117 GLY A N 1
ATOM 932 C CA . GLY A 1 117 ? -13.842 -20.988 -30.078 1.00 82.50 117 GLY A CA 1
ATOM 933 C C . GLY A 1 117 ? -12.532 -21.335 -30.797 1.00 82.50 117 GLY A C 1
ATOM 934 O O . GLY A 1 117 ? -11.638 -21.932 -30.200 1.00 82.50 117 GLY A O 1
ATOM 935 N N . VAL A 1 118 ? -12.387 -20.952 -32.070 1.00 84.12 118 VAL A N 1
ATOM 936 C CA . VAL A 1 118 ? -11.144 -21.119 -32.834 1.00 84.12 118 VAL A CA 1
ATOM 937 C C . VAL A 1 118 ? -10.225 -19.936 -32.544 1.00 84.12 118 VAL A C 1
ATOM 939 O O . VAL A 1 118 ? -10.546 -18.790 -32.865 1.00 84.12 118 VAL A O 1
ATOM 942 N N . ALA A 1 119 ? -9.061 -20.208 -31.953 1.00 70.62 119 ALA A N 1
ATOM 943 C CA . ALA A 1 119 ? -8.062 -19.181 -31.689 1.00 70.62 119 ALA A CA 1
ATOM 944 C C . ALA A 1 119 ? -7.505 -18.617 -33.006 1.00 70.62 119 ALA A C 1
ATOM 946 O O . ALA A 1 119 ? -7.000 -19.352 -33.858 1.00 70.62 119 ALA A O 1
ATOM 947 N N . ARG A 1 120 ? -7.590 -17.296 -33.163 1.00 75.12 120 ARG A N 1
ATOM 948 C CA . ARG A 1 120 ? -6.957 -16.544 -34.246 1.00 75.12 120 ARG A CA 1
ATOM 949 C C . ARG A 1 120 ? -6.299 -15.284 -33.715 1.00 75.12 120 ARG A C 1
ATOM 951 O O . ARG A 1 120 ? -6.761 -14.700 -32.736 1.00 75.12 120 ARG A O 1
ATOM 958 N N . ASP A 1 121 ? -5.263 -14.853 -34.423 1.00 75.12 121 ASP A N 1
ATOM 959 C CA . ASP A 1 121 ? -4.570 -13.606 -34.142 1.00 75.12 121 ASP A CA 1
ATOM 960 C C . ASP A 1 121 ? -5.458 -12.399 -34.459 1.00 75.12 121 ASP A C 1
ATOM 962 O O . ASP A 1 121 ? -6.152 -12.353 -35.479 1.00 75.12 121 ASP A O 1
ATOM 966 N N . ILE A 1 122 ? -5.418 -11.405 -33.571 1.00 81.62 122 ILE A N 1
ATOM 967 C CA . ILE A 1 122 ? -6.106 -10.124 -33.749 1.00 81.62 122 ILE A CA 1
ATOM 968 C C . ILE A 1 122 ? -5.543 -9.450 -35.013 1.00 81.62 122 ILE A C 1
ATOM 970 O O . ILE A 1 122 ? -4.318 -9.330 -35.137 1.00 81.62 122 ILE A O 1
ATOM 974 N N . PRO A 1 123 ? -6.391 -8.983 -35.951 1.00 80.75 123 PRO A N 1
ATOM 975 C CA . PRO A 1 123 ? -5.907 -8.387 -37.190 1.00 80.75 123 PRO A CA 1
ATOM 976 C C . PRO A 1 123 ? -5.037 -7.154 -36.909 1.00 80.75 123 PRO A C 1
ATOM 978 O O . PRO A 1 123 ? -5.400 -6.285 -36.113 1.00 80.75 123 PRO A O 1
ATOM 981 N N . ARG A 1 124 ? -3.883 -7.053 -37.588 1.00 80.50 124 ARG A N 1
ATOM 982 C CA . ARG A 1 124 ? -2.994 -5.885 -37.467 1.00 80.50 124 ARG A CA 1
ATOM 983 C C . ARG A 1 124 ? -3.721 -4.604 -37.896 1.00 80.50 124 ARG A C 1
ATOM 985 O O . ARG A 1 124 ? -4.450 -4.620 -38.893 1.00 80.50 124 ARG A O 1
ATOM 992 N N . PRO A 1 125 ? -3.463 -3.465 -37.229 1.00 79.75 125 PRO A N 1
ATOM 993 C CA . PRO A 1 125 ? -3.937 -2.179 -37.712 1.00 79.75 125 PRO A CA 1
ATOM 994 C C . PRO A 1 125 ? -3.250 -1.866 -39.045 1.00 79.75 125 PRO A C 1
ATOM 996 O O . PRO A 1 125 ? -2.050 -1.616 -39.091 1.00 79.75 125 PRO A O 1
ATOM 999 N N . GLN A 1 126 ? -4.021 -1.914 -40.129 1.00 80.62 126 GLN A N 1
ATOM 1000 C CA . GLN A 1 126 ? -3.571 -1.549 -41.469 1.00 80.62 126 GLN A CA 1
ATOM 1001 C C . GLN A 1 126 ? -4.250 -0.278 -41.953 1.00 80.62 126 GLN A C 1
ATOM 1003 O O . GLN A 1 126 ? -5.436 -0.042 -41.677 1.00 80.62 126 GLN A O 1
ATOM 1008 N N . THR A 1 127 ? -3.508 0.503 -42.731 1.00 80.75 127 THR A N 1
ATOM 1009 C CA . THR A 1 127 ? -4.033 1.691 -43.406 1.00 80.75 127 THR A CA 1
ATOM 1010 C C . THR A 1 127 ? -4.948 1.303 -44.572 1.00 80.75 127 THR A C 1
ATOM 1012 O O . THR A 1 127 ? -4.922 0.179 -45.077 1.00 80.75 127 THR A O 1
ATOM 1015 N N . TRP A 1 128 ? -5.780 2.244 -45.030 1.00 74.50 128 TRP A N 1
ATOM 1016 C CA . TRP A 1 128 ? -6.659 2.023 -46.185 1.00 74.50 128 TRP A CA 1
ATOM 1017 C C . TRP A 1 128 ? -5.880 1.610 -47.446 1.00 74.50 128 TRP A C 1
ATOM 1019 O O . TRP A 1 128 ? -6.310 0.714 -48.170 1.00 74.50 128 TRP A O 1
ATOM 1029 N N . ALA A 1 129 ? -4.709 2.211 -47.680 1.00 75.12 129 ALA A N 1
ATOM 1030 C CA . ALA A 1 129 ? -3.866 1.900 -48.832 1.00 75.12 129 ALA A CA 1
ATOM 1031 C C . ALA A 1 129 ? -3.383 0.438 -48.823 1.00 75.12 129 ALA A C 1
ATOM 1033 O O . ALA A 1 129 ? -3.473 -0.243 -49.843 1.00 75.12 129 ALA A O 1
ATOM 1034 N N . GLU A 1 130 ? -2.951 -0.066 -47.665 1.00 77.00 130 GLU A N 1
ATOM 1035 C CA . GLU A 1 130 ? -2.495 -1.454 -47.492 1.00 77.00 130 GLU A CA 1
ATOM 1036 C C . GLU A 1 130 ? -3.624 -2.464 -47.749 1.00 77.00 130 GLU A C 1
ATOM 1038 O O . GLU A 1 130 ? -3.432 -3.455 -48.454 1.00 77.00 130 GLU A O 1
ATOM 1043 N N . ARG A 1 131 ? -4.838 -2.182 -47.257 1.00 77.50 131 ARG A N 1
ATOM 1044 C CA . ARG A 1 131 ? -6.013 -3.054 -47.455 1.00 77.50 131 ARG A CA 1
ATOM 1045 C C . ARG A 1 131 ? -6.469 -3.106 -48.918 1.00 77.50 131 ARG A C 1
ATOM 1047 O O . ARG A 1 131 ? -6.866 -4.160 -49.419 1.00 77.50 131 ARG A O 1
ATOM 1054 N N . VAL A 1 132 ? -6.396 -1.979 -49.631 1.00 74.25 132 VAL A N 1
ATOM 1055 C CA . VAL A 1 132 ? -6.721 -1.910 -51.068 1.00 74.25 132 VAL A CA 1
ATOM 1056 C C . VAL A 1 132 ? -5.696 -2.668 -51.915 1.00 74.25 132 VAL A C 1
ATOM 1058 O O . VAL A 1 132 ? -6.075 -3.287 -52.908 1.00 74.25 132 VAL A O 1
ATOM 1061 N N . LEU A 1 133 ? -4.417 -2.655 -51.533 1.00 72.44 133 LEU A N 1
ATOM 1062 C CA . LEU A 1 133 ? -3.385 -3.445 -52.210 1.00 72.44 133 LEU A CA 1
ATOM 1063 C C . LEU A 1 133 ? -3.597 -4.943 -51.988 1.00 72.44 133 LEU A C 1
ATOM 1065 O O . LEU A 1 133 ? -3.656 -5.689 -52.960 1.00 72.44 133 LEU A O 1
ATOM 1069 N N . ARG A 1 134 ? -3.888 -5.362 -50.751 1.00 72.62 134 ARG A N 1
ATOM 1070 C CA . ARG A 1 134 ? -4.177 -6.767 -50.430 1.00 72.62 134 ARG A CA 1
ATOM 1071 C C . ARG A 1 134 ? -5.279 -7.365 -51.310 1.00 72.62 134 ARG A C 1
ATOM 1073 O O . ARG A 1 134 ? -5.142 -8.462 -51.835 1.00 72.62 134 ARG A O 1
ATOM 1080 N N . THR A 1 135 ? -6.374 -6.634 -51.507 1.00 67.38 135 THR A N 1
ATOM 1081 C CA . THR A 1 135 ? -7.499 -7.105 -52.336 1.00 67.38 135 THR A CA 1
ATOM 1082 C C . THR A 1 135 ? -7.220 -7.076 -53.833 1.00 67.38 135 THR A C 1
ATOM 1084 O O . THR A 1 135 ? -7.825 -7.844 -54.583 1.00 67.38 135 THR A O 1
ATOM 1087 N N . ARG A 1 136 ? -6.276 -6.243 -54.283 1.00 66.62 136 ARG A N 1
ATOM 1088 C CA . ARG A 1 136 ? -5.759 -6.286 -55.656 1.00 66.62 136 ARG A CA 1
ATOM 1089 C C . ARG A 1 136 ? -4.838 -7.477 -55.874 1.00 66.62 136 ARG A C 1
ATOM 1091 O O . ARG A 1 136 ? -4.984 -8.129 -56.900 1.00 66.62 136 ARG A O 1
ATOM 1098 N N . ASP A 1 137 ? -3.987 -7.802 -54.908 1.00 63.72 137 ASP A N 1
ATOM 1099 C CA . ASP A 1 137 ? -3.088 -8.957 -54.977 1.00 63.72 137 ASP A CA 1
ATOM 1100 C C . ASP A 1 137 ? -3.865 -10.281 -54.910 1.00 63.72 137 ASP A C 1
ATOM 1102 O O . ASP A 1 137 ? -3.592 -11.195 -55.685 1.00 63.72 137 ASP A O 1
ATOM 1106 N N . ILE A 1 138 ? -4.915 -10.357 -54.080 1.00 62.62 138 ILE A N 1
ATOM 1107 C CA . ILE A 1 138 ? -5.843 -11.503 -54.036 1.00 62.62 138 ILE A CA 1
ATOM 1108 C C . ILE A 1 138 ? -6.560 -11.686 -55.387 1.00 62.62 138 ILE A C 1
ATOM 1110 O O . ILE A 1 138 ? -6.635 -12.801 -55.901 1.00 62.62 138 ILE A O 1
ATOM 1114 N N . ASN A 1 139 ? -7.038 -10.599 -56.008 1.00 55.59 139 ASN A N 1
ATOM 1115 C CA . ASN A 1 139 ? -7.654 -10.662 -57.341 1.00 55.59 139 ASN A CA 1
ATOM 1116 C C . ASN A 1 139 ? -6.640 -10.957 -58.463 1.00 55.59 139 ASN A C 1
ATOM 1118 O O . ASN A 1 139 ? -7.003 -11.586 -59.456 1.00 55.59 139 ASN A O 1
ATOM 1122 N N . ALA A 1 140 ? -5.381 -10.535 -58.324 1.00 55.12 140 ALA A N 1
ATOM 1123 C CA . ALA A 1 140 ? -4.310 -10.856 -59.267 1.00 55.12 140 ALA A CA 1
ATOM 1124 C C . ALA A 1 140 ? -3.873 -12.329 -59.158 1.00 55.12 140 ALA A C 1
ATOM 1126 O O . ALA A 1 140 ? -3.591 -12.964 -60.175 1.00 55.12 140 ALA A O 1
ATOM 1127 N N . GLY A 1 141 ? -3.908 -12.905 -57.952 1.00 48.56 141 GLY A N 1
ATOM 1128 C CA . GLY A 1 141 ? -3.632 -14.322 -57.699 1.00 48.56 141 GLY A CA 1
ATOM 1129 C C . GLY A 1 141 ? -4.603 -15.281 -58.399 1.00 48.56 141 GLY A C 1
ATOM 1130 O O . GLY A 1 141 ? -4.209 -16.385 -58.767 1.00 48.56 141 GLY A O 1
ATOM 1131 N N . GLY A 1 142 ? -5.835 -14.843 -58.690 1.00 46.50 142 GLY A N 1
ATOM 1132 C CA . GLY A 1 142 ? -6.814 -15.615 -59.471 1.00 46.50 142 GLY A CA 1
ATOM 1133 C C . GLY A 1 142 ? -6.494 -15.731 -60.969 1.00 46.50 142 GLY A C 1
ATOM 1134 O O . GLY A 1 142 ? -7.034 -16.604 -61.646 1.00 46.50 142 GLY A O 1
ATOM 1135 N N . ALA A 1 143 ? -5.597 -14.893 -61.500 1.00 42.47 143 ALA A N 1
ATOM 1136 C CA . ALA A 1 143 ? -5.189 -14.917 -62.908 1.00 42.47 143 ALA A CA 1
ATOM 1137 C C . ALA A 1 143 ? -3.854 -15.650 -63.156 1.00 42.47 143 ALA A C 1
ATOM 1139 O O . ALA A 1 143 ? -3.527 -15.943 -64.306 1.00 42.47 143 ALA A O 1
ATOM 1140 N N . ILE A 1 144 ? -3.103 -15.987 -62.101 1.00 43.78 144 ILE A N 1
ATOM 1141 C CA . ILE A 1 144 ? -1.760 -16.601 -62.185 1.00 43.78 144 ILE A CA 1
ATOM 1142 C C . ILE A 1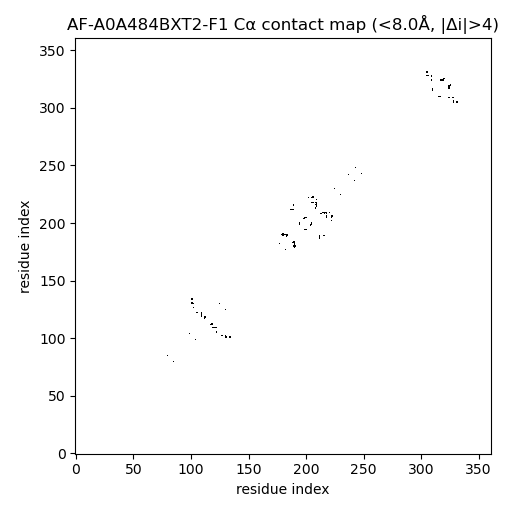 144 ? -1.816 -18.140 -62.013 1.00 43.78 144 ILE A C 1
ATOM 11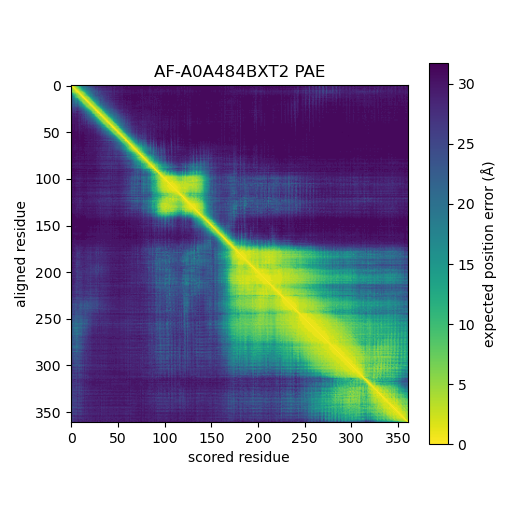44 O O . ILE A 1 144 ? -0.812 -18.834 -62.125 1.00 43.78 144 ILE A O 1
ATOM 1148 N N . GLY A 1 145 ? -3.013 -18.720 -61.866 1.00 35.53 145 GLY A N 1
ATOM 1149 C CA . GLY A 1 145 ? -3.246 -20.170 -61.770 1.00 35.53 145 GLY A CA 1
ATOM 1150 C C . GLY A 1 145 ? -3.394 -20.929 -63.099 1.00 35.53 145 GLY A C 1
ATOM 1151 O O . GLY A 1 145 ? -3.989 -22.001 -63.113 1.00 35.53 145 GLY A O 1
ATOM 1152 N N . ARG A 1 146 ? -2.897 -20.402 -64.227 1.00 35.16 146 ARG A N 1
ATOM 1153 C CA . ARG A 1 146 ? -2.706 -21.194 -65.459 1.00 35.16 146 ARG A CA 1
ATOM 1154 C C . ARG A 1 146 ? -1.219 -21.417 -65.702 1.00 35.16 146 ARG A C 1
ATOM 1156 O O . ARG A 1 146 ? -0.632 -20.881 -66.638 1.00 35.16 146 ARG A O 1
ATOM 1163 N N . THR A 1 147 ? -0.619 -22.259 -64.868 1.00 35.50 147 THR A N 1
ATOM 1164 C CA . THR A 1 147 ? 0.538 -23.059 -65.268 1.00 35.50 147 THR A CA 1
ATOM 1165 C C . THR A 1 147 ? 0.129 -23.839 -66.515 1.00 35.50 147 THR A C 1
ATOM 1167 O O . THR A 1 147 ? -0.620 -24.813 -66.441 1.00 35.50 147 THR A O 1
ATOM 1170 N N . ARG A 1 148 ? 0.571 -23.386 -67.695 1.00 35.00 148 ARG A N 1
ATOM 1171 C CA . ARG A 1 148 ? 0.616 -24.258 -68.867 1.00 35.00 148 ARG A CA 1
ATOM 1172 C C . ARG A 1 148 ? 1.583 -25.378 -68.505 1.00 35.00 148 ARG A C 1
ATOM 1174 O O . ARG A 1 148 ? 2.793 -25.176 -68.518 1.00 35.00 148 ARG A O 1
ATOM 1181 N N . TYR A 1 149 ? 1.042 -26.532 -68.139 1.00 35.00 149 TYR A N 1
ATOM 1182 C CA . TYR A 1 149 ? 1.771 -27.785 -68.213 1.00 35.00 149 TYR A CA 1
ATOM 1183 C C . TYR A 1 149 ? 2.125 -27.995 -69.687 1.00 35.00 149 TYR A C 1
ATOM 1185 O O . TYR A 1 149 ? 1.315 -28.499 -70.459 1.00 35.00 149 TYR A O 1
ATOM 1193 N N . TYR A 1 150 ? 3.313 -27.558 -70.101 1.00 39.06 150 TYR A N 1
ATOM 1194 C CA . TYR A 1 150 ? 3.946 -28.161 -71.263 1.00 39.06 150 TYR A CA 1
ATOM 1195 C C . TYR A 1 150 ? 4.352 -29.567 -70.828 1.00 39.06 150 TYR A C 1
ATOM 1197 O O . TYR A 1 150 ? 5.240 -29.745 -69.996 1.00 39.06 150 TYR A O 1
ATOM 1205 N N . SER A 1 151 ? 3.634 -30.565 -71.337 1.00 38.03 151 SER A N 1
ATOM 1206 C CA . SER A 1 151 ? 4.046 -31.960 -71.270 1.00 38.03 151 SER A CA 1
ATOM 1207 C C . SER A 1 151 ? 5.451 -32.082 -71.858 1.00 38.03 151 SER A C 1
ATOM 1209 O O . SER A 1 151 ? 5.681 -31.718 -73.009 1.00 38.03 151 SER A O 1
ATOM 1211 N N . SER A 1 152 ? 6.390 -32.602 -71.077 1.00 46.03 152 SER A N 1
ATOM 1212 C CA . SER A 1 152 ? 7.802 -32.796 -71.422 1.00 46.03 152 SER A CA 1
ATOM 1213 C C . SER A 1 152 ? 8.049 -33.952 -72.404 1.00 46.03 152 SER A C 1
ATOM 1215 O O . SER A 1 152 ? 9.063 -34.641 -72.313 1.00 46.03 152 SER A O 1
ATOM 1217 N N . VAL A 1 153 ? 7.134 -34.192 -73.347 1.00 52.28 153 VAL A N 1
ATOM 1218 C CA . VAL A 1 153 ? 7.241 -35.289 -74.316 1.00 52.28 153 VAL A CA 1
ATOM 1219 C C . VAL A 1 153 ? 6.744 -34.835 -75.688 1.00 52.28 153 VAL A C 1
ATOM 1221 O O . VAL A 1 153 ? 5.631 -35.146 -76.089 1.00 52.28 153 VAL A O 1
ATOM 1224 N N . ALA A 1 154 ? 7.584 -34.075 -76.387 1.00 38.62 154 ALA A N 1
ATOM 1225 C CA . ALA A 1 154 ? 7.688 -34.061 -77.847 1.00 38.62 154 ALA A CA 1
ATOM 1226 C C . ALA A 1 154 ? 8.918 -33.221 -78.222 1.00 38.62 154 ALA A C 1
ATOM 1228 O O . ALA A 1 154 ? 8.894 -31.994 -78.151 1.00 38.62 154 ALA A O 1
ATOM 1229 N N . LYS A 1 155 ? 10.026 -33.883 -78.574 1.00 46.22 155 LYS A N 1
ATOM 1230 C CA . LYS A 1 155 ? 11.084 -33.246 -79.363 1.00 46.22 155 LYS A CA 1
ATOM 1231 C C . LYS A 1 155 ? 10.581 -33.208 -80.802 1.00 46.22 155 LYS A C 1
ATOM 1233 O O . LYS A 1 155 ? 10.702 -34.200 -81.510 1.00 46.22 155 LYS A O 1
ATOM 1238 N N . GLU A 1 156 ? 9.997 -32.089 -81.199 1.00 50.44 156 GLU A N 1
ATOM 1239 C CA . GLU A 1 156 ? 9.845 -31.741 -82.608 1.00 50.44 156 GLU A CA 1
ATOM 1240 C C . GLU A 1 156 ? 10.938 -30.724 -82.932 1.00 50.44 156 GLU A C 1
ATOM 1242 O O . GLU A 1 156 ? 11.031 -29.664 -82.310 1.00 50.44 156 GLU A O 1
ATOM 1247 N N . GLU A 1 157 ? 11.841 -31.106 -83.831 1.00 52.84 157 GLU A N 1
ATOM 1248 C CA . GLU A 1 157 ? 12.932 -30.253 -84.283 1.00 52.84 157 GLU A CA 1
ATOM 1249 C C . GLU A 1 157 ? 12.360 -29.044 -85.029 1.00 52.84 157 GLU A C 1
ATOM 1251 O O . GLU A 1 157 ? 11.688 -29.186 -86.050 1.00 52.84 157 GLU A O 1
ATOM 1256 N N . LEU A 1 158 ? 12.617 -27.845 -84.502 1.00 46.69 158 LEU A N 1
ATOM 1257 C CA . LEU A 1 158 ? 12.284 -26.592 -85.169 1.00 46.69 158 LEU A CA 1
ATOM 1258 C C . LEU A 1 158 ? 13.476 -26.120 -86.021 1.00 46.69 158 LEU A C 1
ATOM 1260 O O . LEU A 1 158 ? 14.622 -26.211 -85.573 1.00 46.69 158 LEU A O 1
ATOM 1264 N N . PRO A 1 159 ? 13.225 -25.610 -87.241 1.00 42.84 159 PRO A N 1
ATOM 1265 C CA . PRO A 1 159 ? 14.261 -25.263 -88.209 1.00 42.84 159 PRO A CA 1
ATOM 1266 C C . PRO A 1 159 ? 15.135 -24.085 -87.753 1.00 42.84 159 PRO A C 1
ATOM 1268 O O . PRO A 1 159 ? 14.673 -23.137 -87.116 1.00 42.84 159 PRO A O 1
ATOM 1271 N N . ALA A 1 160 ? 16.414 -24.152 -88.130 1.00 48.84 160 ALA A N 1
ATOM 1272 C CA . ALA A 1 160 ? 17.499 -23.235 -87.783 1.00 48.84 160 ALA A CA 1
ATOM 1273 C C . ALA A 1 160 ? 17.379 -21.840 -88.438 1.00 48.84 160 ALA A C 1
ATOM 1275 O O . ALA A 1 160 ? 18.220 -21.445 -89.244 1.00 48.84 160 ALA A O 1
ATOM 1276 N N . SER A 1 161 ? 16.335 -21.080 -88.103 1.00 45.41 161 SER A N 1
ATOM 1277 C CA . SER A 1 161 ? 16.178 -19.689 -88.554 1.00 45.41 161 SER A CA 1
ATOM 1278 C C . SER A 1 161 ? 15.639 -18.730 -87.489 1.00 45.41 161 SER A C 1
ATOM 1280 O O . SER A 1 161 ? 15.183 -17.642 -87.831 1.00 45.41 161 SER A O 1
ATOM 1282 N N . PHE A 1 162 ? 15.699 -19.089 -86.204 1.00 42.00 162 PHE A N 1
ATOM 1283 C CA . PHE A 1 162 ? 15.561 -18.102 -85.132 1.00 42.00 162 PHE A CA 1
ATOM 1284 C C . PHE A 1 162 ? 16.941 -17.550 -84.800 1.00 42.00 162 PHE A C 1
ATOM 1286 O O . PHE A 1 162 ? 17.713 -18.127 -84.039 1.00 42.00 162 PHE A O 1
ATOM 1293 N N . VAL A 1 163 ? 17.245 -16.433 -85.454 1.00 46.69 163 VAL A N 1
ATOM 1294 C CA . VAL A 1 163 ? 18.281 -15.491 -85.047 1.00 46.69 163 VAL A CA 1
ATOM 1295 C C . VAL A 1 163 ? 18.152 -15.292 -83.537 1.00 46.69 163 VAL A C 1
ATOM 1297 O O . VAL A 1 163 ? 17.069 -14.978 -83.044 1.00 46.69 163 VAL A O 1
ATOM 1300 N N . LEU A 1 164 ? 19.248 -15.530 -82.814 1.00 50.34 164 LEU A N 1
ATOM 1301 C CA . LEU A 1 164 ? 19.445 -15.065 -81.445 1.00 50.34 164 LEU A CA 1
ATOM 1302 C C . LEU A 1 164 ? 19.367 -13.537 -81.477 1.00 50.34 164 LEU A C 1
ATOM 1304 O O . LEU A 1 164 ? 20.373 -12.849 -81.606 1.00 50.34 164 LEU A O 1
ATOM 1308 N N . GLU A 1 165 ? 18.149 -13.014 -81.447 1.00 51.94 165 GLU A N 1
ATOM 1309 C CA . GLU A 1 165 ? 17.900 -11.628 -81.114 1.00 51.94 165 GLU A CA 1
ATOM 1310 C C . GLU A 1 165 ? 18.249 -11.525 -79.632 1.00 51.94 165 GLU A C 1
ATOM 1312 O O . GLU A 1 165 ? 17.598 -12.140 -78.783 1.00 51.94 165 GLU A O 1
ATOM 1317 N N . GLU A 1 166 ? 19.370 -10.866 -79.338 1.00 55.78 166 GLU A N 1
ATOM 1318 C CA . GLU A 1 166 ? 19.747 -10.475 -77.988 1.00 55.78 166 GLU A CA 1
ATOM 1319 C C . GLU A 1 166 ? 18.562 -9.715 -77.393 1.00 55.78 166 GLU A C 1
ATOM 1321 O O . GLU A 1 166 ? 18.349 -8.535 -77.666 1.00 55.78 166 GLU A O 1
ATOM 1326 N N . VAL A 1 167 ? 17.729 -10.422 -76.628 1.00 53.25 167 VAL A N 1
ATOM 1327 C CA . VAL A 1 167 ? 16.629 -9.816 -75.892 1.00 53.25 167 VAL A CA 1
ATOM 1328 C C . VAL A 1 167 ? 17.287 -8.954 -74.827 1.00 53.25 167 VAL A C 1
ATOM 1330 O O . VAL A 1 167 ? 17.662 -9.450 -73.763 1.00 53.25 167 VAL A O 1
ATOM 1333 N N . GLU A 1 168 ? 17.478 -7.671 -75.140 1.00 55.91 168 GLU A N 1
ATOM 1334 C CA . GLU A 1 168 ? 17.851 -6.645 -74.175 1.00 55.91 168 GLU A CA 1
ATOM 1335 C C . GLU A 1 168 ? 16.942 -6.813 -72.958 1.00 55.91 168 GLU A C 1
ATOM 1337 O O . GLU A 1 168 ? 15.721 -6.638 -73.029 1.00 55.91 168 GLU A O 1
ATOM 1342 N N . TYR A 1 169 ? 17.537 -7.222 -71.839 1.00 58.38 169 TYR A N 1
ATOM 1343 C CA . TYR A 1 169 ? 16.840 -7.359 -70.574 1.00 58.38 169 TYR A CA 1
ATOM 1344 C C . TYR A 1 169 ? 16.303 -5.983 -70.183 1.00 58.38 169 TYR A C 1
ATOM 1346 O O . TYR A 1 169 ? 17.033 -5.133 -69.675 1.00 58.38 169 TYR A O 1
ATOM 1354 N N . VAL A 1 170 ? 15.018 -5.746 -70.448 1.00 59.66 170 VAL A N 1
ATOM 1355 C CA . VAL A 1 170 ? 14.329 -4.542 -69.995 1.00 59.66 170 VAL A CA 1
ATOM 1356 C C . VAL A 1 170 ? 14.154 -4.694 -68.484 1.00 59.66 170 VAL A C 1
ATOM 1358 O O . VAL A 1 170 ? 13.378 -5.558 -68.066 1.00 59.66 170 VAL A O 1
ATOM 1361 N N . PRO A 1 171 ? 14.847 -3.903 -67.641 1.00 64.00 171 PRO A N 1
ATOM 1362 C CA . PRO A 1 171 ? 14.714 -4.035 -66.200 1.00 64.00 171 PRO A CA 1
ATOM 1363 C C . PRO A 1 171 ? 13.248 -3.848 -65.814 1.00 64.00 171 PRO A C 1
ATOM 1365 O O . PRO A 1 171 ? 12.584 -2.915 -66.282 1.00 64.00 171 PRO A O 1
ATOM 1368 N N . GLU A 1 172 ? 12.738 -4.759 -64.983 1.00 70.88 172 GLU A N 1
ATOM 1369 C CA . GLU A 1 172 ? 11.370 -4.716 -64.481 1.00 70.88 172 GLU A CA 1
ATOM 1370 C C . GLU A 1 172 ? 11.079 -3.321 -63.919 1.00 70.88 172 GLU A C 1
ATOM 1372 O O . GLU A 1 172 ? 11.647 -2.890 -62.915 1.00 70.88 172 GLU A O 1
ATOM 1377 N N . ARG A 1 173 ? 10.213 -2.569 -64.605 1.00 66.81 173 ARG A N 1
ATOM 1378 C CA . ARG A 1 173 ? 9.819 -1.241 -64.139 1.00 66.81 173 ARG A CA 1
ATOM 1379 C C . ARG A 1 173 ? 9.005 -1.410 -62.865 1.00 66.81 173 ARG A C 1
ATOM 1381 O O . ARG A 1 173 ? 7.950 -2.043 -62.889 1.00 66.81 173 ARG A O 1
ATOM 1388 N N . ASP A 1 174 ? 9.478 -0.810 -61.778 1.00 73.38 174 ASP A N 1
ATOM 1389 C CA . ASP A 1 174 ? 8.779 -0.784 -60.496 1.00 73.38 174 ASP A CA 1
ATOM 1390 C C . ASP A 1 174 ? 7.385 -0.147 -60.657 1.00 73.38 174 ASP A C 1
ATOM 1392 O O . ASP A 1 174 ? 7.233 1.070 -60.752 1.00 73.38 174 ASP A O 1
ATOM 1396 N N . LYS A 1 175 ? 6.338 -0.983 -60.684 1.00 81.19 175 LYS A N 1
ATOM 1397 C CA . LYS A 1 175 ? 4.929 -0.545 -60.787 1.00 81.19 175 LYS A CA 1
ATOM 1398 C C . LYS A 1 175 ? 4.326 -0.134 -59.444 1.00 81.19 175 LYS A C 1
ATOM 1400 O O . LYS A 1 175 ? 3.228 0.411 -59.409 1.00 81.19 175 LYS A O 1
ATOM 1405 N N . SER A 1 176 ? 5.014 -0.417 -58.339 1.00 80.50 176 SER A N 1
ATOM 1406 C CA . SER A 1 176 ? 4.512 -0.172 -56.983 1.00 80.50 176 SER A CA 1
ATOM 1407 C C . SER A 1 176 ? 4.363 1.317 -56.659 1.00 80.50 176 SER A C 1
ATOM 1409 O O . SER A 1 176 ? 3.627 1.664 -55.739 1.00 80.50 176 SER A O 1
ATOM 1411 N N . GLY A 1 177 ? 5.076 2.198 -57.377 1.00 82.62 177 GLY A N 1
ATOM 1412 C CA . GLY A 1 177 ? 5.140 3.633 -57.073 1.00 82.62 177 GLY A CA 1
ATOM 1413 C C . GLY A 1 177 ? 5.739 3.938 -55.694 1.00 82.62 177 GLY A C 1
ATOM 1414 O O . GLY A 1 177 ? 5.688 5.076 -55.225 1.00 82.62 177 GLY A O 1
ATOM 1415 N N . LEU A 1 178 ? 6.285 2.922 -55.022 1.00 86.19 178 LEU A N 1
ATOM 1416 C CA . LEU A 1 178 ? 6.785 3.017 -53.667 1.00 86.19 178 LEU A CA 1
ATOM 1417 C C . LEU A 1 178 ? 8.216 3.548 -53.694 1.00 86.19 178 LEU A C 1
ATOM 1419 O O . LEU A 1 178 ? 9.046 3.101 -54.485 1.00 86.19 178 LEU A O 1
ATOM 1423 N N . ARG A 1 179 ? 8.527 4.496 -52.808 1.00 88.25 179 ARG A N 1
ATOM 1424 C CA . ARG A 1 179 ? 9.905 4.974 -52.676 1.00 88.25 179 ARG A CA 1
ATOM 1425 C C . ARG A 1 179 ? 10.817 3.830 -52.230 1.00 88.25 179 ARG A C 1
ATOM 1427 O O . ARG A 1 179 ? 10.397 2.983 -51.439 1.00 88.25 179 ARG A O 1
ATOM 1434 N N . ARG A 1 180 ? 12.082 3.855 -52.668 1.00 88.69 180 ARG A N 1
ATOM 1435 C CA . ARG A 1 180 ? 13.094 2.833 -52.336 1.00 88.69 180 ARG A CA 1
ATOM 1436 C C . ARG A 1 180 ? 13.142 2.524 -50.836 1.00 88.69 180 ARG A C 1
ATOM 1438 O O . ARG A 1 180 ? 13.183 1.360 -50.469 1.00 88.69 180 ARG A O 1
ATOM 1445 N N . GLN A 1 181 ? 13.020 3.534 -49.972 1.00 89.12 181 GLN A N 1
ATOM 1446 C CA . GLN A 1 181 ? 13.078 3.336 -48.518 1.00 89.12 181 GLN A CA 1
ATOM 1447 C C . GLN A 1 181 ? 11.897 2.528 -47.981 1.00 89.12 181 GLN A C 1
ATOM 1449 O O . GLN A 1 181 ? 12.066 1.640 -47.152 1.00 89.12 181 GLN A O 1
ATOM 1454 N N . HIS A 1 182 ? 10.691 2.808 -48.471 1.00 89.00 182 HIS A N 1
ATOM 1455 C CA . HIS A 1 182 ? 9.500 2.065 -48.071 1.00 89.00 182 HIS A CA 1
ATOM 1456 C C . HIS A 1 182 ? 9.498 0.650 -48.670 1.00 89.00 182 HIS A C 1
ATOM 1458 O O . HIS A 1 182 ? 9.027 -0.282 -48.024 1.00 89.00 182 HIS A O 1
ATOM 1464 N N . LYS A 1 183 ? 10.067 0.474 -49.872 1.00 90.25 183 LYS A N 1
ATOM 1465 C CA . LYS A 1 183 ? 10.302 -0.850 -50.467 1.00 90.25 183 LYS A CA 1
ATOM 1466 C C . LYS A 1 183 ? 11.278 -1.661 -49.609 1.00 90.25 183 LYS A C 1
ATOM 1468 O O . LYS A 1 183 ? 11.007 -2.816 -49.312 1.00 90.25 183 LYS A O 1
ATOM 1473 N N . ASN A 1 184 ? 12.350 -1.037 -49.125 1.00 91.00 184 ASN A N 1
ATOM 1474 C CA . ASN A 1 184 ? 13.300 -1.683 -48.223 1.00 91.00 184 ASN A CA 1
ATOM 1475 C C . ASN A 1 184 ? 12.645 -2.095 -46.896 1.00 91.00 184 ASN A C 1
ATOM 1477 O O . ASN A 1 184 ? 12.812 -3.229 -46.462 1.00 91.00 184 ASN A O 1
ATOM 1481 N N . VAL A 1 185 ? 11.816 -1.227 -46.302 1.00 90.38 185 VAL A N 1
ATOM 1482 C CA . VAL A 1 185 ? 11.031 -1.574 -45.100 1.00 90.38 185 VAL A CA 1
ATOM 1483 C C . VAL A 1 185 ? 10.140 -2.795 -45.345 1.00 90.38 185 VAL A C 1
ATOM 1485 O O . VAL A 1 185 ? 10.092 -3.682 -44.499 1.00 90.38 185 VAL A O 1
ATOM 1488 N N . LEU A 1 186 ? 9.452 -2.853 -46.490 1.00 89.06 186 LEU A N 1
ATOM 1489 C CA . LEU A 1 186 ? 8.586 -3.979 -46.853 1.00 89.06 186 LEU A CA 1
ATOM 1490 C C . LEU A 1 186 ? 9.366 -5.295 -46.981 1.00 89.06 186 LEU A C 1
ATOM 1492 O O . LEU A 1 186 ? 8.851 -6.348 -46.621 1.00 89.06 186 LEU A O 1
ATOM 1496 N N . HIS A 1 187 ? 10.601 -5.231 -47.476 1.00 88.44 187 HIS A N 1
ATOM 1497 C CA . HIS A 1 187 ? 11.487 -6.387 -47.614 1.00 88.44 187 HIS A CA 1
ATOM 1498 C C . HIS A 1 187 ? 12.353 -6.653 -46.375 1.00 88.44 187 HIS A C 1
ATOM 1500 O O . HIS A 1 187 ? 13.288 -7.447 -46.455 1.00 88.44 187 HIS A O 1
ATOM 1506 N N . GLU A 1 188 ? 12.077 -5.986 -45.250 1.00 87.62 188 GLU A N 1
ATOM 1507 C CA . GLU A 1 188 ? 12.856 -6.104 -44.011 1.00 87.62 188 GLU A CA 1
ATOM 1508 C C . GLU A 1 188 ? 14.362 -5.839 -44.216 1.00 87.62 188 GLU A C 1
ATOM 1510 O O . GLU A 1 188 ? 15.232 -6.401 -43.545 1.00 87.62 188 GLU A O 1
ATOM 1515 N N . THR A 1 189 ? 14.679 -4.937 -45.144 1.00 88.75 189 THR A N 1
ATOM 1516 C CA . THR A 1 189 ? 16.022 -4.411 -45.379 1.00 88.75 189 THR A CA 1
ATOM 1517 C C . THR A 1 189 ? 16.137 -2.973 -44.881 1.00 88.75 189 THR A C 1
ATOM 1519 O O . THR A 1 189 ? 15.166 -2.334 -44.465 1.00 88.75 189 THR A O 1
ATOM 1522 N N . LEU A 1 190 ? 17.364 -2.451 -44.873 1.00 90.50 190 LEU A N 1
ATOM 1523 C CA . LEU A 1 190 ? 17.638 -1.126 -44.336 1.00 90.50 190 LEU A CA 1
ATOM 1524 C C . LEU A 1 190 ? 16.890 -0.023 -45.092 1.00 90.50 190 LEU A C 1
ATOM 1526 O O . LEU A 1 190 ? 17.073 0.118 -46.301 1.00 90.50 190 LEU A O 1
ATOM 1530 N N . PRO A 1 191 ? 16.078 0.799 -44.399 1.00 90.75 191 PRO A N 1
ATOM 1531 C CA . PRO A 1 191 ? 15.279 1.825 -45.062 1.00 90.75 191 PRO A CA 1
ATOM 1532 C C . PRO A 1 191 ? 16.127 2.930 -45.697 1.00 90.75 191 PRO A C 1
ATOM 1534 O O . PRO A 1 191 ? 15.817 3.392 -46.791 1.00 90.75 191 PRO A O 1
ATOM 1537 N N . TYR A 1 192 ? 17.190 3.352 -45.015 1.00 89.44 192 TYR A N 1
ATOM 1538 C CA . TYR A 1 192 ? 18.071 4.428 -45.454 1.00 89.44 192 TYR A CA 1
ATOM 1539 C C . TYR A 1 192 ? 19.519 3.947 -45.415 1.00 89.44 192 TYR A C 1
ATOM 1541 O O . TYR A 1 192 ? 19.946 3.402 -44.397 1.00 89.44 192 TYR A O 1
ATOM 1549 N N . ASP A 1 193 ? 20.248 4.189 -46.504 1.00 85.75 193 ASP A N 1
ATOM 1550 C CA . ASP A 1 193 ? 21.689 3.927 -46.589 1.00 85.75 193 ASP A CA 1
ATOM 1551 C C . ASP A 1 193 ? 22.486 5.042 -45.872 1.00 85.75 193 ASP A C 1
ATOM 1553 O O . ASP A 1 193 ? 23.475 4.773 -45.198 1.00 85.75 193 ASP A O 1
ATOM 1557 N N . GLU A 1 194 ? 21.998 6.289 -45.942 1.00 87.06 194 GLU A N 1
ATOM 1558 C CA . GLU A 1 194 ? 22.602 7.483 -45.329 1.00 87.06 194 GLU A CA 1
ATOM 1559 C C . GLU A 1 194 ? 21.643 8.189 -44.354 1.00 87.06 194 GLU A C 1
ATOM 1561 O O . GLU A 1 194 ? 20.415 8.067 -44.440 1.00 87.06 194 GLU A O 1
ATOM 1566 N N . ALA A 1 195 ? 22.184 8.979 -43.424 1.00 89.50 195 ALA A N 1
ATOM 1567 C CA . ALA A 1 195 ? 21.387 9.749 -42.472 1.00 89.50 195 ALA A CA 1
ATOM 1568 C C . ALA A 1 195 ? 20.757 10.990 -43.138 1.00 89.50 195 ALA A C 1
ATOM 1570 O O . ALA A 1 195 ? 21.390 12.028 -43.281 1.00 89.50 195 ALA A O 1
ATOM 1571 N N . HIS A 1 196 ? 19.474 10.899 -43.496 1.00 87.25 196 HIS A N 1
ATOM 1572 C CA . HIS A 1 196 ? 18.706 11.992 -44.118 1.00 87.25 196 HIS A CA 1
ATOM 1573 C C . HIS A 1 196 ? 18.147 13.032 -43.127 1.00 87.25 196 HIS A C 1
ATOM 1575 O O . HIS A 1 196 ? 17.713 14.109 -43.525 1.00 87.25 196 HIS A O 1
ATOM 1581 N N . SER A 1 197 ? 18.083 12.703 -41.837 1.00 90.12 197 SER A N 1
ATOM 1582 C CA . SER A 1 197 ? 17.484 13.529 -40.791 1.00 90.12 197 SER A CA 1
ATOM 1583 C C . SER A 1 197 ? 18.310 13.421 -39.517 1.00 90.12 197 SER A C 1
ATOM 1585 O O . SER A 1 197 ? 18.931 12.388 -39.257 1.00 90.12 197 SER A O 1
ATOM 1587 N N . TRP A 1 198 ? 18.276 14.468 -38.689 1.00 94.25 198 TRP A N 1
ATOM 1588 C CA . TRP A 1 198 ? 18.958 14.487 -37.390 1.00 94.25 198 TRP A CA 1
ATOM 1589 C C . TRP A 1 198 ? 18.515 13.330 -36.480 1.00 94.25 198 TRP A C 1
ATOM 1591 O O . TRP A 1 198 ? 19.300 12.828 -35.682 1.00 94.25 198 TRP A O 1
ATOM 1601 N N . ILE A 1 199 ? 17.282 12.842 -36.655 1.00 94.44 199 ILE A N 1
ATOM 1602 C CA . ILE A 1 199 ? 16.736 11.694 -35.926 1.00 94.44 199 ILE A CA 1
ATOM 1603 C C . ILE A 1 199 ? 17.560 10.434 -36.206 1.00 94.44 199 ILE A C 1
ATOM 1605 O O . ILE A 1 199 ? 17.792 9.655 -35.286 1.00 94.44 199 ILE A O 1
ATOM 1609 N N . HIS A 1 200 ? 18.060 10.242 -37.431 1.00 91.69 200 HIS A N 1
ATOM 1610 C CA . HIS A 1 200 ? 18.885 9.077 -37.770 1.00 91.69 200 HIS A CA 1
ATOM 1611 C C . HIS A 1 200 ? 20.250 9.075 -37.073 1.00 91.69 200 HIS A C 1
ATOM 1613 O O . HIS A 1 200 ? 20.843 8.013 -36.884 1.00 91.69 200 HIS A O 1
ATOM 1619 N N . LEU A 1 201 ? 20.719 10.253 -36.654 1.00 91.44 201 LEU A N 1
ATOM 1620 C CA . LEU A 1 201 ? 21.942 10.414 -35.871 1.00 91.44 201 LEU A CA 1
ATOM 1621 C C . LEU A 1 201 ? 21.716 10.157 -34.376 1.00 91.44 201 LEU A C 1
ATOM 1623 O O . LEU A 1 201 ? 22.678 9.943 -33.646 1.00 91.44 201 LEU A O 1
ATOM 1627 N N . THR A 1 202 ? 20.465 10.160 -33.905 1.00 93.38 202 THR A N 1
ATOM 1628 C CA . THR A 1 202 ? 20.172 9.882 -32.495 1.00 93.38 202 THR A CA 1
ATOM 1629 C C . THR A 1 202 ? 20.463 8.426 -32.145 1.00 93.38 202 THR A C 1
ATOM 1631 O O . THR A 1 202 ? 20.133 7.501 -32.895 1.00 93.38 202 THR A O 1
ATOM 1634 N N . GLU A 1 203 ? 20.989 8.201 -30.941 1.00 92.62 203 GLU A N 1
ATOM 1635 C CA . GLU A 1 203 ? 21.256 6.850 -30.439 1.00 92.62 203 GLU A CA 1
ATOM 1636 C C . GLU A 1 203 ? 19.983 5.997 -30.394 1.00 92.62 203 GLU A C 1
ATOM 1638 O O . GLU A 1 203 ? 20.014 4.810 -30.702 1.00 92.62 203 GLU A O 1
ATOM 1643 N N . LYS A 1 204 ? 18.830 6.600 -30.077 1.00 93.69 204 LYS A N 1
ATOM 1644 C CA . LYS A 1 204 ? 17.534 5.907 -30.037 1.00 93.69 204 LYS A CA 1
ATOM 1645 C C . LYS A 1 204 ? 17.183 5.266 -31.382 1.00 93.69 204 LYS A C 1
ATOM 1647 O O . LYS A 1 204 ? 16.757 4.108 -31.419 1.00 93.69 204 LYS A O 1
ATOM 1652 N N . TYR A 1 205 ? 17.355 6.001 -32.482 1.00 93.81 205 TYR A N 1
ATOM 1653 C CA . TYR A 1 205 ? 17.106 5.469 -33.820 1.00 93.81 205 TYR A CA 1
ATOM 1654 C C . TYR A 1 205 ? 18.098 4.354 -34.155 1.00 93.81 205 TYR A C 1
ATOM 1656 O O . TYR A 1 205 ? 17.686 3.285 -34.598 1.00 93.81 205 TYR A O 1
ATOM 1664 N N . GLN A 1 206 ? 19.382 4.567 -33.865 1.00 92.56 206 GLN A N 1
ATOM 1665 C CA . GLN A 1 206 ? 20.442 3.590 -34.116 1.00 92.56 206 GLN A CA 1
ATOM 1666 C C . GLN A 1 206 ? 20.232 2.281 -33.332 1.00 92.56 206 GLN A C 1
ATOM 1668 O O . GLN A 1 206 ? 20.339 1.204 -33.918 1.00 92.56 206 GLN A O 1
ATOM 1673 N N . ARG A 1 207 ? 19.830 2.349 -32.051 1.00 93.94 207 ARG A N 1
ATOM 1674 C CA . ARG A 1 207 ? 19.452 1.173 -31.238 1.00 93.94 207 ARG A CA 1
ATOM 1675 C C . ARG A 1 207 ? 18.252 0.438 -31.834 1.00 93.94 207 ARG A C 1
ATOM 1677 O O . ARG A 1 207 ? 18.252 -0.785 -31.902 1.00 93.94 207 ARG A O 1
ATOM 1684 N N . THR A 1 208 ? 17.243 1.175 -32.303 1.00 93.38 208 THR A N 1
ATOM 1685 C CA . THR A 1 208 ? 16.046 0.586 -32.933 1.00 93.38 208 THR A CA 1
ATOM 1686 C C . THR A 1 208 ? 16.393 -0.107 -34.252 1.00 93.38 208 THR A C 1
ATOM 1688 O O . THR A 1 208 ? 15.895 -1.195 -34.536 1.00 93.38 208 THR A O 1
ATOM 1691 N N . LEU A 1 209 ? 17.263 0.513 -35.051 1.00 92.94 209 LEU A N 1
ATOM 1692 C CA . LEU A 1 209 ? 17.726 -0.014 -36.328 1.00 92.94 209 LEU A CA 1
ATOM 1693 C C . LEU A 1 209 ? 18.532 -1.304 -36.131 1.00 92.94 209 LEU A C 1
ATOM 1695 O O . LEU A 1 209 ? 18.240 -2.303 -36.786 1.00 92.94 209 LEU A O 1
ATOM 1699 N N . TYR A 1 210 ? 19.471 -1.301 -35.179 1.00 93.75 210 TYR A N 1
ATOM 1700 C CA . TYR A 1 210 ? 20.234 -2.490 -34.802 1.00 93.75 210 TYR A CA 1
ATOM 1701 C C . TYR A 1 210 ? 19.332 -3.587 -34.221 1.00 93.75 210 TYR A C 1
ATOM 1703 O O . TYR A 1 210 ? 19.480 -4.751 -34.566 1.00 93.75 210 TYR A O 1
ATOM 1711 N N . GLY A 1 211 ? 18.334 -3.232 -33.408 1.00 92.81 211 GLY A N 1
ATOM 1712 C CA . GLY A 1 211 ? 17.376 -4.199 -32.865 1.00 92.81 211 GLY A CA 1
ATOM 1713 C C . GLY A 1 211 ? 16.511 -4.885 -33.930 1.00 92.81 211 GLY A C 1
ATOM 1714 O O . GLY A 1 211 ? 16.152 -6.045 -33.757 1.00 92.81 211 GLY A O 1
ATOM 1715 N N . ARG A 1 212 ? 16.184 -4.200 -35.037 1.00 91.56 212 ARG A N 1
ATOM 1716 C CA . ARG A 1 212 ? 15.378 -4.774 -36.133 1.00 91.56 212 ARG A CA 1
ATOM 1717 C C . ARG A 1 212 ? 16.203 -5.538 -37.162 1.00 91.56 212 ARG A C 1
ATOM 1719 O O . ARG A 1 212 ? 15.788 -6.605 -37.592 1.00 91.56 212 ARG A O 1
ATOM 1726 N N . TYR A 1 213 ? 17.338 -4.982 -37.577 1.00 91.81 213 TYR A N 1
ATOM 1727 C CA . TYR A 1 213 ? 18.119 -5.501 -38.707 1.00 91.81 213 TYR A CA 1
ATOM 1728 C C . TYR A 1 213 ? 19.439 -6.166 -38.284 1.00 91.81 213 TYR A C 1
ATOM 1730 O O . TYR A 1 213 ? 20.129 -6.761 -39.116 1.00 91.81 213 TYR A O 1
ATOM 1738 N N . GLY A 1 214 ? 19.799 -6.094 -37.000 1.00 90.94 214 GLY A N 1
ATOM 1739 C CA . GLY A 1 214 ? 21.018 -6.677 -36.445 1.00 90.94 214 GLY A CA 1
ATOM 1740 C C . GLY A 1 214 ? 22.282 -6.098 -37.074 1.00 90.94 214 GLY A C 1
ATOM 1741 O O . GLY A 1 214 ? 22.348 -4.922 -37.429 1.00 90.94 214 GLY A O 1
ATOM 1742 N N . SER A 1 215 ? 23.281 -6.956 -37.281 1.00 89.75 215 SER A N 1
ATOM 1743 C CA . SER A 1 215 ? 24.570 -6.582 -37.879 1.00 89.75 215 SER A CA 1
ATOM 1744 C C . SER A 1 215 ? 24.461 -6.012 -39.294 1.00 89.75 215 SER A C 1
ATOM 1746 O O . SER A 1 215 ? 25.364 -5.298 -39.717 1.00 89.75 215 SER A O 1
ATOM 1748 N N . LYS A 1 216 ? 23.357 -6.266 -40.017 1.00 89.50 216 LYS A N 1
ATOM 1749 C CA . LYS A 1 216 ? 23.134 -5.679 -41.348 1.00 89.50 216 LYS A CA 1
ATOM 1750 C C . LYS A 1 216 ? 23.086 -4.154 -41.284 1.00 89.50 216 LYS A C 1
ATOM 1752 O O . LYS A 1 216 ? 23.379 -3.505 -42.280 1.00 89.50 216 LYS A O 1
ATOM 1757 N N . SER A 1 217 ? 22.719 -3.579 -40.133 1.00 87.69 217 SER A N 1
ATOM 1758 C CA . SER A 1 217 ? 22.572 -2.135 -39.997 1.00 87.69 217 SER A CA 1
ATOM 1759 C C . SER A 1 217 ? 23.878 -1.357 -39.911 1.00 87.69 217 SER A C 1
ATOM 1761 O O . SER A 1 217 ? 23.822 -0.132 -39.871 1.00 87.69 217 SER A O 1
ATOM 1763 N N . ASN A 1 218 ? 25.029 -2.035 -39.834 1.00 88.25 218 ASN A N 1
ATOM 1764 C CA . ASN A 1 218 ? 26.352 -1.418 -39.683 1.00 88.25 218 ASN A CA 1
ATOM 1765 C C . ASN A 1 218 ? 26.454 -0.428 -38.499 1.00 88.25 218 ASN A C 1
ATOM 1767 O O . ASN A 1 218 ? 27.330 0.433 -38.467 1.00 88.25 218 ASN A O 1
ATOM 1771 N N . VAL A 1 219 ? 25.567 -0.553 -37.504 1.00 90.88 219 VAL A N 1
ATOM 1772 C CA . VAL A 1 219 ? 25.597 0.239 -36.267 1.00 90.88 219 VAL A CA 1
ATOM 1773 C C . VAL A 1 219 ? 26.470 -0.487 -35.252 1.00 90.88 219 VAL A C 1
ATOM 1775 O O . VAL A 1 219 ? 26.372 -1.704 -35.097 1.00 90.88 219 VAL A O 1
ATOM 1778 N N . ASN A 1 220 ? 27.308 0.255 -34.526 1.00 89.88 220 ASN A N 1
ATOM 1779 C CA . ASN A 1 220 ? 28.147 -0.333 -33.491 1.00 89.88 220 ASN A CA 1
ATOM 1780 C C . ASN A 1 220 ? 27.276 -0.850 -32.319 1.00 89.88 220 ASN A C 1
ATOM 1782 O O . ASN A 1 220 ? 26.577 -0.048 -31.689 1.00 89.88 220 ASN A O 1
ATOM 1786 N N . PRO A 1 221 ? 27.329 -2.149 -31.963 1.00 91.56 221 PRO A N 1
ATOM 1787 C CA . PRO A 1 221 ? 26.491 -2.726 -30.907 1.00 91.56 221 PRO A CA 1
ATOM 1788 C C . PRO A 1 221 ? 26.712 -2.086 -29.532 1.00 91.56 221 PRO A C 1
ATOM 1790 O O . PRO A 1 221 ? 25.818 -2.129 -28.686 1.00 91.56 221 PRO A O 1
ATOM 1793 N N . LYS A 1 222 ? 27.866 -1.438 -29.308 1.00 91.62 222 LYS A N 1
ATOM 1794 C CA . LYS A 1 222 ? 28.165 -0.710 -28.068 1.00 91.62 222 LYS A CA 1
ATOM 1795 C C . LYS A 1 222 ? 27.101 0.336 -27.730 1.00 91.62 222 LYS A C 1
ATOM 1797 O O . LYS A 1 222 ? 26.850 0.548 -26.554 1.00 91.62 222 LYS A O 1
ATOM 1802 N N . ILE A 1 223 ? 26.439 0.923 -28.730 1.00 91.19 223 ILE A N 1
ATOM 1803 C CA . ILE A 1 223 ? 25.389 1.940 -28.548 1.00 91.19 223 ILE A CA 1
ATOM 1804 C C . ILE A 1 223 ? 24.175 1.383 -27.781 1.00 91.19 223 ILE A C 1
ATOM 1806 O O . ILE A 1 223 ? 23.447 2.137 -27.139 1.00 91.19 223 ILE A O 1
ATOM 1810 N N . CYS A 1 224 ? 23.950 0.063 -27.802 1.00 88.50 224 CYS A N 1
ATOM 1811 C CA . CYS A 1 224 ? 22.887 -0.567 -27.012 1.00 88.50 224 CYS A CA 1
ATOM 1812 C C . CYS A 1 224 ? 23.173 -0.512 -25.508 1.00 88.50 224 CYS A C 1
ATOM 1814 O O . CYS A 1 224 ? 22.248 -0.518 -24.696 1.00 88.50 224 CYS A O 1
ATOM 1816 N N . PHE A 1 225 ? 24.448 -0.430 -25.138 1.00 88.50 225 PHE A N 1
ATOM 1817 C CA . PHE A 1 225 ? 24.882 -0.272 -23.766 1.00 88.50 225 PHE A CA 1
ATOM 1818 C C . PHE A 1 225 ? 25.122 1.218 -23.514 1.00 88.50 225 PHE A C 1
ATOM 1820 O O . PHE A 1 225 ? 26.061 1.795 -24.055 1.00 88.50 225 PHE A O 1
ATOM 1827 N N . GLY A 1 226 ? 24.276 1.837 -22.686 1.00 87.44 226 GLY A N 1
ATOM 1828 C CA . GLY A 1 226 ? 24.386 3.262 -22.365 1.00 87.44 226 GLY A CA 1
ATOM 1829 C C . GLY A 1 226 ? 25.781 3.668 -21.879 1.00 87.44 226 GLY A C 1
ATOM 1830 O O . GLY A 1 226 ? 26.551 2.840 -21.362 1.00 87.44 226 GLY A O 1
ATOM 1831 N N . THR A 1 227 ? 26.103 4.950 -22.048 1.00 91.56 227 THR A N 1
ATOM 1832 C CA . THR A 1 227 ? 27.417 5.501 -21.683 1.00 91.56 227 THR A CA 1
ATOM 1833 C C . THR A 1 227 ? 27.642 5.465 -20.169 1.00 91.56 227 THR A C 1
ATOM 1835 O O . THR A 1 227 ? 26.705 5.319 -19.385 1.00 91.56 227 THR A O 1
ATOM 1838 N N . LEU A 1 228 ? 28.892 5.621 -19.722 1.00 93.44 228 LEU A N 1
ATOM 1839 C CA . LEU A 1 228 ? 29.188 5.687 -18.285 1.00 93.44 228 LEU A CA 1
ATOM 1840 C C . LEU A 1 228 ? 28.413 6.819 -17.594 1.00 93.44 228 LEU A C 1
ATOM 1842 O O . LEU A 1 228 ? 27.878 6.601 -16.515 1.00 93.44 228 LEU A O 1
ATOM 1846 N N . ALA A 1 229 ? 28.271 7.975 -18.250 1.00 93.75 229 ALA A N 1
ATOM 1847 C CA . ALA A 1 229 ? 27.512 9.107 -17.724 1.00 93.75 229 ALA A CA 1
ATOM 1848 C C . ALA A 1 229 ? 26.002 8.824 -17.625 1.00 93.75 229 ALA A C 1
ATOM 1850 O O . ALA A 1 229 ? 25.336 9.298 -16.711 1.00 93.75 229 ALA A O 1
ATOM 1851 N N . GLU A 1 230 ? 25.433 8.051 -18.554 1.00 92.12 230 GLU A N 1
ATOM 1852 C CA . GLU A 1 230 ? 24.035 7.612 -18.455 1.00 92.12 230 GLU A CA 1
ATOM 1853 C C . GLU A 1 230 ? 23.839 6.606 -17.321 1.00 92.12 230 GLU A C 1
ATOM 1855 O O . GLU A 1 230 ? 22.832 6.657 -16.618 1.00 92.12 230 GLU A O 1
ATOM 1860 N N . ARG A 1 231 ? 24.812 5.711 -17.110 1.00 92.25 231 ARG A N 1
ATOM 1861 C CA . ARG A 1 231 ? 24.773 4.731 -16.019 1.00 92.25 231 ARG A CA 1
ATOM 1862 C C . ARG A 1 231 ? 24.849 5.396 -14.651 1.00 92.25 231 ARG A C 1
ATOM 1864 O O . ARG A 1 231 ? 24.079 5.015 -13.777 1.00 92.25 231 ARG A O 1
ATOM 1871 N N . THR A 1 232 ? 25.726 6.384 -14.463 1.00 95.31 232 THR A N 1
ATOM 1872 C CA . THR A 1 232 ? 25.807 7.123 -13.192 1.00 95.31 232 THR A CA 1
ATOM 1873 C C . THR A 1 232 ? 24.512 7.879 -12.919 1.00 95.31 232 THR A C 1
ATOM 1875 O O . THR A 1 232 ? 23.954 7.736 -11.838 1.00 95.31 232 THR A O 1
ATOM 1878 N N . LYS A 1 233 ? 23.952 8.565 -13.925 1.00 95.38 233 LYS A N 1
ATOM 1879 C CA . LYS A 1 233 ? 22.635 9.214 -13.814 1.00 95.38 233 LYS A CA 1
ATOM 1880 C C . LYS A 1 233 ? 21.530 8.220 -13.459 1.00 95.38 233 LYS A C 1
ATOM 1882 O O . LYS A 1 233 ? 20.696 8.504 -12.610 1.00 95.38 233 LYS A O 1
ATOM 1887 N N . ALA A 1 234 ? 21.519 7.039 -14.079 1.00 93.88 234 ALA A N 1
ATOM 1888 C CA . ALA A 1 234 ? 20.547 5.997 -13.756 1.00 93.88 234 ALA A CA 1
ATOM 1889 C C . ALA A 1 234 ? 20.699 5.491 -12.310 1.00 93.88 234 ALA A C 1
ATOM 1891 O O . ALA A 1 234 ? 19.694 5.279 -11.638 1.00 93.88 234 ALA A O 1
ATOM 1892 N N . GLN A 1 235 ? 21.931 5.340 -11.812 1.00 93.94 235 GLN A N 1
ATOM 1893 C CA . GLN A 1 235 ? 22.203 4.969 -10.418 1.00 93.94 235 GLN A CA 1
ATOM 1894 C C . GLN A 1 235 ? 21.783 6.065 -9.430 1.00 93.94 235 GLN A C 1
ATOM 1896 O O . GLN A 1 235 ? 21.210 5.762 -8.388 1.00 93.94 235 GLN A O 1
ATOM 1901 N N . GLU A 1 236 ? 22.031 7.334 -9.752 1.00 95.44 236 GLU A N 1
ATOM 1902 C CA . GLU A 1 236 ? 21.570 8.479 -8.958 1.00 95.44 236 GLU A CA 1
ATOM 1903 C C . GLU A 1 236 ? 20.040 8.518 -8.890 1.00 95.44 236 GLU A C 1
ATOM 1905 O O . GLU A 1 236 ? 19.473 8.603 -7.803 1.00 95.44 236 GLU A O 1
ATOM 1910 N N . LEU A 1 237 ? 19.359 8.350 -10.029 1.00 95.94 237 LEU A N 1
ATOM 1911 C CA . LEU A 1 237 ? 17.899 8.254 -10.083 1.00 95.94 237 LEU A CA 1
ATOM 1912 C C . LEU A 1 237 ? 17.368 7.068 -9.274 1.00 95.94 237 LEU A C 1
ATOM 1914 O O . LEU A 1 237 ? 16.357 7.214 -8.589 1.00 95.94 237 LEU A O 1
ATOM 1918 N N . GLN A 1 238 ? 18.037 5.912 -9.324 1.00 94.00 238 GLN A N 1
ATOM 1919 C CA . GLN A 1 238 ? 17.674 4.751 -8.508 1.00 94.00 238 GLN A CA 1
ATOM 1920 C C . GLN A 1 238 ? 17.798 5.057 -7.019 1.00 94.00 238 GLN A C 1
ATOM 1922 O O . GLN A 1 238 ? 16.860 4.782 -6.289 1.00 94.00 238 GLN A O 1
ATOM 1927 N N . ARG A 1 239 ? 18.887 5.694 -6.577 1.00 93.38 239 ARG A N 1
ATOM 1928 C CA . ARG A 1 239 ? 19.057 6.092 -5.169 1.00 93.38 239 ARG A CA 1
ATOM 1929 C C . ARG A 1 239 ? 17.995 7.085 -4.700 1.00 93.38 239 ARG A C 1
ATOM 1931 O O . ARG A 1 239 ? 17.558 7.004 -3.561 1.00 93.38 239 ARG A O 1
ATOM 1938 N N . ILE A 1 240 ? 17.577 8.010 -5.564 1.00 95.25 240 ILE A N 1
ATOM 1939 C CA . ILE A 1 240 ? 16.533 8.994 -5.238 1.00 95.25 240 ILE A CA 1
ATOM 1940 C C . ILE A 1 240 ? 15.146 8.335 -5.204 1.00 95.25 240 ILE A C 1
ATOM 1942 O O . ILE A 1 240 ? 14.360 8.588 -4.298 1.00 95.25 240 ILE A O 1
ATOM 1946 N N . THR A 1 241 ? 14.834 7.497 -6.196 1.00 95.75 241 THR A N 1
ATOM 1947 C CA . THR A 1 241 ? 13.499 6.892 -6.359 1.00 95.75 241 THR A CA 1
ATOM 1948 C C . THR A 1 241 ? 13.285 5.711 -5.413 1.00 95.75 241 THR A C 1
ATOM 1950 O O . THR A 1 241 ? 12.177 5.476 -4.941 1.00 95.75 241 THR A O 1
ATOM 1953 N N . GLN A 1 242 ? 14.345 4.944 -5.170 1.00 91.38 242 GLN A N 1
ATOM 1954 C CA . GLN A 1 242 ? 14.375 3.729 -4.361 1.00 91.38 242 GLN A CA 1
ATOM 1955 C C . GLN A 1 242 ? 15.497 3.870 -3.322 1.00 91.38 242 GLN A C 1
ATOM 1957 O O . GLN A 1 242 ? 16.568 3.281 -3.481 1.00 91.38 242 GLN A O 1
ATOM 1962 N N . PRO A 1 243 ? 15.280 4.695 -2.281 1.00 90.94 243 PRO A N 1
ATOM 1963 C CA . PRO A 1 243 ? 16.306 4.964 -1.280 1.00 90.94 243 PRO A CA 1
ATOM 1964 C C . PRO A 1 243 ? 16.597 3.750 -0.393 1.00 90.94 243 PRO A C 1
ATOM 1966 O O . PRO A 1 243 ? 17.715 3.601 0.086 1.00 90.94 243 PRO A O 1
ATOM 1969 N N . GLU A 1 244 ? 15.600 2.891 -0.178 1.00 91.69 244 GLU A N 1
ATOM 1970 C CA . GLU A 1 244 ? 15.697 1.768 0.749 1.00 91.69 244 GLU A CA 1
ATOM 1971 C C . GLU A 1 244 ? 16.205 0.509 0.067 1.00 91.69 244 GLU A C 1
ATOM 1973 O O . GLU A 1 244 ? 15.756 0.124 -1.019 1.00 91.69 244 GLU A O 1
ATOM 1978 N N . THR A 1 245 ? 17.099 -0.183 0.761 1.00 93.38 245 THR A N 1
ATOM 1979 C CA . THR A 1 245 ? 17.516 -1.518 0.348 1.00 93.38 245 THR A CA 1
ATOM 1980 C C . THR A 1 245 ? 16.496 -2.568 0.805 1.00 93.38 245 THR A C 1
ATOM 1982 O O . THR A 1 245 ? 15.735 -2.376 1.754 1.00 93.38 245 THR A O 1
ATOM 1985 N N . LEU A 1 246 ? 16.460 -3.724 0.134 1.00 94.12 246 LEU A N 1
ATOM 1986 C CA . LEU A 1 246 ? 15.574 -4.829 0.518 1.00 94.12 246 LEU A CA 1
ATOM 1987 C C . LEU A 1 246 ? 15.666 -5.230 2.011 1.00 94.12 246 LEU A C 1
ATOM 1989 O O . LEU A 1 246 ? 14.608 -5.415 2.614 1.00 94.12 246 LEU A O 1
ATOM 1993 N N . PRO A 1 247 ? 16.856 -5.387 2.632 1.00 96.31 247 PRO A N 1
ATOM 1994 C CA . PRO A 1 247 ? 16.932 -5.727 4.053 1.00 96.31 247 PRO A CA 1
ATOM 1995 C C . PRO A 1 247 ? 16.323 -4.644 4.952 1.00 96.31 247 PRO A C 1
ATOM 1997 O O . PRO A 1 247 ? 15.564 -4.986 5.856 1.00 96.31 247 PRO A O 1
ATOM 2000 N N . GLU A 1 248 ? 16.554 -3.362 4.660 1.00 95.06 248 GLU A N 1
ATOM 2001 C CA . GLU A 1 248 ? 15.951 -2.247 5.406 1.00 95.06 248 GLU A CA 1
ATOM 2002 C C . GLU A 1 248 ? 14.421 -2.276 5.315 1.00 95.06 248 GLU A C 1
ATOM 2004 O O . GLU A 1 248 ? 13.723 -2.112 6.316 1.00 95.06 248 GLU A O 1
ATOM 2009 N N . LEU A 1 249 ? 13.877 -2.556 4.128 1.00 95.81 249 LEU A N 1
ATOM 2010 C CA . LEU A 1 249 ? 12.434 -2.672 3.928 1.00 95.81 249 LEU A CA 1
ATOM 2011 C C . LEU A 1 249 ? 11.841 -3.832 4.748 1.00 95.81 249 LEU A C 1
ATOM 2013 O O . LEU A 1 249 ? 10.765 -3.705 5.336 1.00 95.81 249 LEU A O 1
ATOM 2017 N N . LEU A 1 250 ? 12.552 -4.959 4.838 1.00 97.38 250 LEU A N 1
ATOM 2018 C CA . LEU A 1 250 ? 12.138 -6.091 5.670 1.00 97.38 250 LEU A CA 1
ATOM 2019 C C . LEU A 1 250 ? 12.166 -5.748 7.164 1.00 97.38 250 LEU A C 1
ATOM 2021 O O . LEU A 1 250 ? 11.254 -6.148 7.890 1.00 97.38 250 LEU A O 1
ATOM 2025 N N . GLU A 1 251 ? 13.168 -5.001 7.623 1.00 97.00 251 GLU A N 1
ATOM 2026 C CA . GLU A 1 251 ? 13.242 -4.508 9.001 1.00 97.00 251 GLU A CA 1
ATOM 2027 C C . GLU A 1 251 ? 12.090 -3.554 9.315 1.00 97.00 251 GLU A C 1
ATOM 2029 O O . GLU A 1 251 ? 11.403 -3.738 10.320 1.00 97.00 251 GLU A O 1
ATOM 2034 N N . LYS A 1 252 ? 11.774 -2.619 8.413 1.00 96.56 252 LYS A N 1
ATOM 2035 C CA . LYS A 1 252 ? 10.605 -1.739 8.562 1.00 96.56 252 LYS A CA 1
ATOM 2036 C C . LYS A 1 252 ? 9.305 -2.526 8.645 1.00 96.56 252 LYS A C 1
ATOM 2038 O O . LYS A 1 252 ? 8.470 -2.237 9.499 1.00 96.56 252 LYS A O 1
ATOM 2043 N N . ILE A 1 253 ? 9.136 -3.552 7.810 1.00 98.00 253 ILE A N 1
ATOM 2044 C CA . ILE A 1 253 ? 7.961 -4.432 7.867 1.00 98.00 253 ILE A CA 1
ATOM 2045 C C . ILE A 1 253 ? 7.893 -5.176 9.208 1.00 98.00 253 ILE A C 1
ATOM 2047 O O . ILE A 1 253 ? 6.798 -5.332 9.751 1.00 98.00 253 ILE A O 1
ATOM 2051 N N . ARG A 1 254 ? 9.026 -5.638 9.753 1.00 98.19 254 ARG A N 1
ATOM 2052 C CA . ARG A 1 254 ? 9.075 -6.283 11.078 1.00 98.19 254 ARG A CA 1
ATOM 2053 C C . ARG A 1 254 ? 8.645 -5.315 12.179 1.00 98.19 254 ARG A C 1
ATOM 2055 O O . ARG A 1 254 ? 7.691 -5.624 12.885 1.00 98.19 254 ARG A O 1
ATOM 2062 N N . ILE A 1 255 ? 9.235 -4.120 12.226 1.00 97.94 255 ILE A N 1
ATOM 2063 C CA . ILE A 1 255 ? 8.906 -3.075 13.210 1.00 97.94 255 ILE A CA 1
ATOM 2064 C C . ILE A 1 255 ? 7.423 -2.692 13.127 1.00 97.94 255 ILE A C 1
ATOM 2066 O O . ILE A 1 255 ? 6.732 -2.615 14.139 1.00 97.94 255 ILE A O 1
ATOM 2070 N N . GLN A 1 256 ? 6.886 -2.507 11.917 1.00 97.88 256 GLN A N 1
ATOM 2071 C CA . GLN A 1 256 ? 5.467 -2.194 11.728 1.00 97.88 256 GLN A CA 1
ATOM 2072 C C . GLN A 1 256 ? 4.545 -3.315 12.216 1.00 97.88 256 GLN A C 1
ATOM 2074 O O . GLN A 1 256 ? 3.463 -3.038 12.732 1.00 97.88 256 GLN A O 1
ATOM 2079 N N . LYS A 1 257 ? 4.931 -4.582 12.030 1.00 98.38 257 LYS A N 1
ATOM 2080 C CA . LYS A 1 257 ? 4.159 -5.723 12.538 1.00 98.38 257 LYS A CA 1
ATOM 2081 C C . LYS A 1 257 ? 4.205 -5.786 14.060 1.00 98.38 257 LYS A C 1
ATOM 2083 O O . LYS A 1 257 ? 3.156 -5.961 14.666 1.00 98.38 257 LYS A O 1
ATOM 2088 N N . GLU A 1 258 ? 5.376 -5.601 14.659 1.00 98.12 258 GLU A N 1
ATOM 2089 C CA . GLU A 1 258 ? 5.551 -5.574 16.115 1.00 98.12 258 GLU A CA 1
ATOM 2090 C C . GLU A 1 258 ? 4.742 -4.444 16.757 1.00 98.12 258 GLU A C 1
ATOM 2092 O O . GLU A 1 258 ? 3.989 -4.695 17.693 1.00 98.12 258 GLU A O 1
ATOM 2097 N N . ALA A 1 259 ? 4.787 -3.234 16.192 1.00 98.19 259 ALA A N 1
ATOM 2098 C CA . ALA A 1 259 ? 3.993 -2.102 16.669 1.00 98.19 259 ALA A CA 1
ATOM 2099 C C . ALA A 1 259 ? 2.478 -2.363 16.571 1.00 98.19 259 ALA A C 1
ATOM 2101 O O . ALA A 1 259 ? 1.727 -2.056 17.495 1.00 98.19 259 ALA A O 1
ATOM 2102 N N . LYS A 1 260 ? 2.014 -2.976 15.472 1.00 98.25 260 LYS A N 1
ATOM 2103 C CA . LYS A 1 260 ? 0.602 -3.369 15.321 1.00 98.25 260 LYS A CA 1
ATOM 2104 C C . LYS A 1 260 ? 0.191 -4.427 16.342 1.00 98.25 260 LYS A C 1
ATOM 2106 O O . LYS A 1 260 ? -0.900 -4.330 16.891 1.00 98.25 260 LYS A O 1
ATOM 2111 N N . LEU A 1 261 ? 1.044 -5.421 16.588 1.00 98.19 261 LEU A N 1
ATOM 2112 C CA . LEU A 1 261 ? 0.791 -6.452 17.596 1.00 98.19 261 LEU A CA 1
ATOM 2113 C C . LEU A 1 261 ? 0.733 -5.848 19.001 1.00 98.19 261 LEU A C 1
ATOM 2115 O O . LEU A 1 261 ? -0.193 -6.155 19.742 1.00 98.19 261 LEU A O 1
ATOM 2119 N N . ALA A 1 262 ? 1.652 -4.941 19.338 1.00 97.94 262 ALA A N 1
ATOM 2120 C CA . ALA A 1 262 ? 1.630 -4.228 20.612 1.00 97.94 262 ALA A CA 1
ATOM 2121 C C . ALA A 1 262 ? 0.322 -3.439 20.799 1.00 97.94 262 ALA A C 1
ATOM 2123 O O . ALA A 1 262 ? -0.344 -3.600 21.816 1.00 97.94 262 ALA A O 1
ATOM 2124 N N . ALA A 1 263 ? -0.118 -2.690 19.782 1.00 98.19 263 ALA A N 1
ATOM 2125 C CA . ALA A 1 263 ? -1.379 -1.945 19.838 1.00 98.19 263 ALA A CA 1
ATOM 2126 C C . ALA A 1 263 ? -2.619 -2.853 19.983 1.00 98.19 263 ALA A C 1
ATOM 2128 O O . ALA A 1 263 ? -3.586 -2.492 20.659 1.00 98.19 263 ALA A O 1
ATOM 2129 N N . ILE A 1 264 ? -2.610 -4.039 19.359 1.00 98.06 264 ILE A N 1
ATOM 2130 C CA . ILE A 1 264 ? -3.672 -5.043 19.535 1.00 98.06 264 ILE A CA 1
ATOM 2131 C C . ILE A 1 264 ? -3.669 -5.561 20.975 1.00 98.06 264 ILE A C 1
ATOM 2133 O O . ILE A 1 264 ? -4.721 -5.549 21.611 1.00 98.06 264 ILE A O 1
ATOM 2137 N N . ASN A 1 265 ? -2.504 -5.934 21.503 1.00 98.31 265 ASN A N 1
ATOM 2138 C CA . ASN A 1 265 ? -2.371 -6.446 22.865 1.00 98.31 265 ASN A CA 1
ATOM 2139 C C . ASN A 1 265 ? -2.823 -5.407 23.902 1.00 98.31 265 ASN A C 1
ATOM 2141 O O . ASN A 1 265 ? -3.629 -5.721 24.771 1.00 98.31 265 ASN A O 1
ATOM 2145 N N . GLU A 1 266 ? -2.402 -4.146 23.771 1.00 98.31 266 GLU A N 1
ATOM 2146 C CA . GLU A 1 266 ? -2.840 -3.055 24.654 1.00 98.31 266 GLU A CA 1
ATOM 2147 C C . GLU A 1 266 ? -4.363 -2.865 24.618 1.00 98.31 266 GLU A C 1
ATOM 2149 O O . GLU A 1 266 ? -5.015 -2.655 25.647 1.00 98.31 266 GLU A O 1
ATOM 2154 N N . ARG A 1 267 ? -4.966 -2.960 23.428 1.00 98.31 267 ARG A N 1
ATOM 2155 C CA . ARG A 1 267 ? -6.420 -2.891 23.268 1.00 98.31 267 ARG A CA 1
ATOM 2156 C C . ARG A 1 267 ? -7.110 -4.068 23.950 1.00 98.31 267 ARG A C 1
ATOM 2158 O O . ARG A 1 267 ? -8.115 -3.856 24.628 1.00 98.31 267 ARG A O 1
ATOM 2165 N N . GLU A 1 268 ? -6.599 -5.279 23.773 1.00 98.00 268 GLU A N 1
ATOM 2166 C CA . GLU A 1 268 ? -7.138 -6.491 24.388 1.00 98.00 268 GLU A CA 1
ATOM 2167 C C . GLU A 1 268 ? -7.027 -6.446 25.915 1.00 98.00 268 GLU A C 1
ATOM 2169 O O . GLU A 1 268 ? -8.028 -6.669 26.594 1.00 98.00 268 GLU A O 1
ATOM 2174 N N . GLU A 1 269 ? -5.886 -6.027 26.464 1.00 98.06 269 GLU A N 1
ATOM 2175 C CA . GLU A 1 269 ? -5.705 -5.820 27.904 1.00 98.06 269 GLU A CA 1
ATOM 2176 C C . GLU A 1 269 ? -6.689 -4.787 28.465 1.00 98.06 269 GLU A C 1
ATOM 2178 O O . GLU A 1 269 ? -7.264 -4.965 29.542 1.00 98.06 269 GLU A O 1
ATOM 2183 N N . ASN A 1 270 ? -6.916 -3.693 27.738 1.00 97.75 270 ASN A N 1
ATOM 2184 C CA . ASN A 1 270 ? -7.874 -2.667 28.138 1.00 97.75 270 ASN A CA 1
ATOM 2185 C C . ASN A 1 270 ? -9.321 -3.173 28.091 1.00 97.75 270 ASN A C 1
ATOM 2187 O O . ASN A 1 270 ? -10.126 -2.811 28.954 1.00 97.75 270 ASN A O 1
ATOM 2191 N N . ILE A 1 271 ? -9.665 -4.005 27.105 1.00 97.75 271 ILE A N 1
ATOM 2192 C CA . ILE A 1 271 ? -10.969 -4.671 27.036 1.00 97.75 271 ILE A CA 1
ATOM 2193 C C . ILE A 1 271 ? -11.113 -5.639 28.209 1.00 97.75 271 ILE A C 1
ATOM 2195 O O . ILE A 1 271 ? -12.129 -5.589 28.895 1.00 97.75 271 ILE A O 1
ATOM 2199 N N . GLN A 1 272 ? -10.094 -6.446 28.496 1.00 97.31 272 GLN A N 1
ATOM 2200 C CA . GLN A 1 272 ? -10.104 -7.401 29.600 1.00 97.31 272 GLN A CA 1
ATOM 2201 C C . GLN A 1 272 ? -10.318 -6.698 30.948 1.00 97.31 272 GLN A C 1
ATOM 2203 O O . GLN A 1 272 ? -11.268 -7.018 31.656 1.00 97.31 272 GLN A O 1
ATOM 2208 N N . LYS A 1 273 ? -9.566 -5.624 31.231 1.00 96.62 273 LYS A N 1
ATOM 2209 C CA . LYS A 1 273 ? -9.751 -4.794 32.439 1.00 96.62 273 LYS A CA 1
ATOM 2210 C C . LYS A 1 273 ? -11.173 -4.224 32.567 1.00 96.62 273 LYS A C 1
ATOM 2212 O O . LYS A 1 273 ? -11.656 -4.014 33.681 1.00 96.62 273 LYS A O 1
ATOM 2217 N N . LYS A 1 274 ? -11.842 -3.917 31.447 1.00 96.12 274 LYS A N 1
ATOM 2218 C CA . LYS A 1 274 ? -13.242 -3.449 31.431 1.00 96.12 274 LYS A CA 1
ATOM 2219 C C . LYS A 1 274 ? -14.231 -4.599 31.622 1.00 96.12 274 LYS A C 1
ATOM 2221 O O . LYS A 1 274 ? -15.234 -4.403 32.301 1.00 96.12 274 LYS A O 1
ATOM 2226 N N . LEU A 1 275 ? -13.954 -5.774 31.059 1.00 96.62 275 LEU A N 1
ATOM 2227 C CA . LEU A 1 275 ? -14.767 -6.979 31.237 1.00 96.62 275 LEU A CA 1
ATOM 2228 C C . LEU A 1 275 ? -14.741 -7.467 32.690 1.00 96.62 275 LEU A C 1
ATOM 2230 O O . LEU A 1 275 ? -15.799 -7.775 33.227 1.00 96.62 275 LEU A O 1
ATOM 2234 N N . ASP A 1 276 ? -13.592 -7.414 33.363 1.00 95.25 276 ASP A N 1
ATOM 2235 C CA . ASP A 1 276 ? -13.486 -7.790 34.780 1.00 95.25 276 ASP A CA 1
ATOM 2236 C C . ASP A 1 276 ? -14.361 -6.895 35.683 1.00 95.25 276 ASP A C 1
ATOM 2238 O O . ASP A 1 276 ? -14.949 -7.344 36.667 1.00 95.25 276 ASP A O 1
ATOM 2242 N N . LYS A 1 277 ? -14.506 -5.610 35.329 1.00 96.44 277 LYS A N 1
ATOM 2243 C CA . LYS A 1 277 ? -15.350 -4.639 36.056 1.00 96.44 277 LYS A CA 1
ATOM 2244 C C . LYS A 1 277 ? -16.820 -4.660 35.629 1.00 96.44 277 LYS A C 1
ATOM 2246 O O . LYS A 1 277 ? -17.669 -4.082 36.306 1.00 96.44 277 LYS A O 1
ATOM 2251 N N . LEU A 1 278 ? -17.147 -5.316 34.518 1.00 96.19 278 LEU A N 1
ATOM 2252 C CA . LEU A 1 278 ? -18.479 -5.280 33.917 1.00 96.19 278 LEU A CA 1
ATOM 2253 C C . LEU A 1 278 ? -19.530 -5.954 34.803 1.00 96.19 278 LEU A C 1
ATOM 2255 O O . LEU A 1 278 ? -20.658 -5.466 34.888 1.00 96.19 278 LEU A O 1
ATOM 2259 N N . GLU A 1 279 ? -19.179 -7.045 35.484 1.00 94.88 279 GLU A N 1
ATOM 2260 C CA . GLU A 1 279 ? -20.094 -7.715 36.416 1.00 94.88 279 GLU A CA 1
ATOM 2261 C C . GLU A 1 279 ? -20.450 -6.816 37.604 1.00 94.88 279 GLU A C 1
ATOM 2263 O O . GLU A 1 279 ? -21.625 -6.700 37.962 1.00 94.88 279 GLU A O 1
ATOM 2268 N N . GLN A 1 280 ? -19.459 -6.100 38.145 1.00 95.94 280 GLN A N 1
ATOM 2269 C CA . GLN A 1 280 ? -19.662 -5.121 39.214 1.00 95.94 280 GLN A CA 1
ATOM 2270 C C . GLN A 1 280 ? -20.592 -3.993 38.744 1.00 95.94 280 GLN A C 1
ATOM 2272 O O . GLN A 1 280 ? -21.586 -3.694 39.406 1.00 95.94 280 GLN A O 1
ATOM 2277 N N . TRP A 1 281 ? -20.351 -3.427 37.556 1.00 96.44 281 TRP A N 1
ATOM 2278 C CA . TRP A 1 281 ? -21.202 -2.371 36.994 1.00 96.44 281 TRP A CA 1
ATOM 2279 C C . TRP A 1 281 ? -22.639 -2.831 36.726 1.00 96.44 281 TRP A C 1
ATOM 2281 O O . TRP A 1 281 ? -23.583 -2.079 36.984 1.00 96.44 281 TRP A O 1
ATOM 2291 N N . LYS A 1 282 ? -22.836 -4.070 36.256 1.00 96.75 282 LYS A N 1
ATOM 2292 C CA . LYS A 1 282 ? -24.177 -4.654 36.090 1.00 96.75 282 LYS A CA 1
ATOM 2293 C C . LYS A 1 282 ? -24.898 -4.793 37.428 1.00 96.75 282 LYS A C 1
ATOM 2295 O O . LYS A 1 282 ? -26.067 -4.420 37.524 1.00 96.75 282 LYS A O 1
ATOM 2300 N N . ALA A 1 283 ? -24.213 -5.293 38.456 1.00 96.94 283 ALA A N 1
ATOM 2301 C CA . ALA A 1 283 ? -24.784 -5.443 39.791 1.00 96.94 283 ALA A CA 1
ATOM 2302 C C . ALA A 1 283 ? -25.172 -4.083 40.396 1.00 96.94 283 ALA A C 1
ATOM 2304 O O . ALA A 1 283 ? -26.287 -3.922 40.895 1.00 96.94 283 ALA A O 1
ATOM 2305 N N . GLU A 1 284 ? -24.305 -3.075 40.285 1.00 97.31 284 GLU A N 1
ATOM 2306 C CA . GLU A 1 284 ? -24.590 -1.715 40.754 1.00 97.31 284 GLU A CA 1
ATOM 2307 C C . GLU A 1 284 ? -25.777 -1.069 40.028 1.00 97.31 284 GLU A C 1
ATOM 2309 O O . GLU A 1 284 ? -26.598 -0.392 40.657 1.00 97.31 284 GLU A O 1
ATOM 2314 N N . LEU A 1 285 ? -25.888 -1.264 38.710 1.00 96.94 285 LEU A N 1
ATOM 2315 C CA . LEU A 1 285 ? -27.001 -0.743 37.919 1.00 96.94 285 LEU A CA 1
ATOM 2316 C C . LEU A 1 285 ? -28.311 -1.422 38.315 1.00 96.94 285 LEU A C 1
ATOM 2318 O O . LEU A 1 285 ? -29.294 -0.729 38.584 1.00 96.94 285 LEU A O 1
ATOM 2322 N N . ASN A 1 286 ? -28.315 -2.750 38.422 1.00 96.75 286 ASN A N 1
ATOM 2323 C CA . ASN A 1 286 ? -29.491 -3.504 38.851 1.00 96.75 286 ASN A CA 1
ATOM 2324 C C . ASN A 1 286 ? -29.933 -3.084 40.258 1.00 96.75 286 ASN A C 1
ATOM 2326 O O . ASN A 1 286 ? -31.105 -2.773 40.453 1.00 96.75 286 ASN A O 1
ATOM 2330 N N . ALA A 1 287 ? -29.000 -2.923 41.199 1.00 97.19 287 ALA A N 1
ATOM 2331 C CA . ALA A 1 287 ? -29.306 -2.431 42.541 1.00 97.19 287 ALA A CA 1
ATOM 2332 C C . ALA A 1 287 ? -29.898 -1.006 42.531 1.00 97.19 287 ALA A C 1
ATOM 2334 O O . ALA A 1 287 ? -30.798 -0.694 43.313 1.00 97.19 287 ALA A O 1
ATOM 2335 N N . LYS A 1 288 ? -29.432 -0.115 41.643 1.00 97.00 288 LYS A N 1
ATOM 2336 C CA . LYS A 1 288 ? -30.023 1.227 41.466 1.00 97.00 288 LYS A CA 1
ATOM 2337 C C . LYS A 1 288 ? -31.435 1.153 40.879 1.00 97.00 288 LYS A C 1
ATOM 2339 O O . LYS A 1 288 ? -32.311 1.901 41.318 1.00 97.00 288 LYS A O 1
ATOM 2344 N N . VAL A 1 289 ? -31.666 0.264 39.914 1.00 97.56 289 VAL A N 1
ATOM 2345 C CA . VAL A 1 289 ? -32.991 0.029 39.320 1.00 97.56 289 VAL A CA 1
ATOM 2346 C C . VAL A 1 289 ? -33.957 -0.522 40.366 1.00 97.56 289 VAL A C 1
ATOM 2348 O O . VAL A 1 289 ? -35.069 -0.013 40.486 1.00 97.56 289 VAL A O 1
ATOM 2351 N N . GLU A 1 290 ? -33.535 -1.500 41.162 1.00 96.50 290 GLU A N 1
ATOM 2352 C CA . GLU A 1 290 ? -34.339 -2.080 42.240 1.00 96.50 290 GLU A CA 1
ATOM 2353 C C . GLU A 1 290 ? -34.677 -1.057 43.319 1.00 96.50 290 GLU A C 1
ATOM 2355 O O . GLU A 1 290 ? -35.839 -0.952 43.698 1.00 96.50 290 GLU A O 1
ATOM 2360 N N . LYS A 1 291 ? -33.714 -0.229 43.748 1.00 97.00 291 LYS A N 1
ATOM 2361 C CA . LYS A 1 291 ? -33.980 0.876 44.685 1.00 97.00 291 LYS A CA 1
ATOM 2362 C C . LYS A 1 291 ? -35.021 1.847 44.134 1.00 97.00 291 LYS A C 1
ATOM 2364 O O . LYS A 1 291 ? -36.000 2.134 44.814 1.00 97.00 291 LYS A O 1
ATOM 2369 N N . ARG A 1 292 ? -34.880 2.287 42.877 1.00 96.38 292 ARG A N 1
ATOM 2370 C CA . ARG A 1 292 ? -35.870 3.172 42.235 1.00 96.38 292 ARG A CA 1
ATOM 2371 C C . ARG A 1 292 ? -37.248 2.520 42.120 1.00 96.38 292 ARG A C 1
ATOM 2373 O O . ARG A 1 292 ? -38.252 3.190 42.343 1.00 96.38 292 ARG A O 1
ATOM 2380 N N . ARG A 1 293 ? -37.309 1.226 41.791 1.00 94.69 293 ARG A N 1
ATOM 2381 C CA . ARG A 1 293 ? -38.565 0.461 41.733 1.00 94.69 293 ARG A CA 1
ATOM 2382 C C . ARG A 1 293 ? -39.204 0.324 43.112 1.00 94.69 293 ARG A C 1
ATOM 2384 O O . ARG A 1 293 ? -40.408 0.523 43.229 1.00 94.69 293 ARG A O 1
ATOM 2391 N N . ALA A 1 294 ? -38.416 0.037 44.144 1.00 95.62 294 ALA A N 1
ATOM 2392 C CA . ALA A 1 294 ? -38.885 -0.070 45.519 1.00 95.62 294 ALA A CA 1
ATOM 2393 C C . ALA A 1 294 ? -39.387 1.278 46.053 1.00 95.62 294 ALA A C 1
ATOM 2395 O O . ALA A 1 294 ? -40.460 1.331 46.647 1.00 95.62 294 ALA A O 1
ATOM 2396 N N . ASP A 1 295 ? -38.674 2.372 45.782 1.00 94.38 295 ASP A N 1
ATOM 2397 C CA . ASP A 1 295 ? -39.098 3.722 46.162 1.00 94.38 295 ASP A CA 1
ATOM 2398 C C . ASP A 1 295 ? -40.391 4.131 45.441 1.00 94.38 295 ASP A C 1
ATOM 2400 O O . ASP A 1 295 ? -41.302 4.681 46.065 1.00 94.38 295 ASP A O 1
ATOM 2404 N N . ALA A 1 296 ? -40.514 3.815 44.146 1.00 94.50 296 ALA A N 1
ATOM 2405 C CA . ALA A 1 296 ? -41.733 4.050 43.377 1.00 94.50 296 ALA A CA 1
ATOM 2406 C C . ALA A 1 296 ? -42.911 3.211 43.902 1.00 94.50 296 ALA A C 1
ATOM 2408 O O . ALA A 1 296 ? -43.994 3.750 44.123 1.00 94.50 296 ALA A O 1
ATOM 2409 N N . ALA A 1 297 ? -42.700 1.920 44.175 1.00 93.62 297 ALA A N 1
ATOM 2410 C CA . ALA A 1 297 ? -43.718 1.039 44.742 1.00 93.62 297 ALA A CA 1
ATOM 2411 C C . ALA A 1 297 ? -44.135 1.481 46.152 1.00 93.62 297 ALA A C 1
ATOM 2413 O O . ALA A 1 297 ? -45.324 1.535 46.455 1.00 93.62 297 ALA A O 1
ATOM 2414 N N . ALA A 1 298 ? -43.185 1.880 47.001 1.00 93.06 298 ALA A N 1
ATOM 2415 C CA . ALA A 1 298 ? -43.472 2.422 48.324 1.00 93.06 298 ALA A CA 1
ATOM 2416 C C . ALA A 1 298 ? -44.236 3.752 48.239 1.00 93.06 298 ALA A C 1
ATOM 2418 O O . ALA A 1 298 ? -45.107 4.013 49.068 1.00 93.06 298 ALA A O 1
ATOM 2419 N N . ALA A 1 299 ? -43.950 4.593 47.242 1.00 90.25 299 ALA A N 1
ATOM 2420 C CA . ALA A 1 299 ? -44.714 5.811 46.995 1.00 90.25 299 ALA A CA 1
ATOM 2421 C C . ALA A 1 299 ? -46.148 5.505 46.536 1.00 90.25 299 ALA A C 1
ATOM 2423 O O . ALA A 1 299 ? -47.075 6.151 47.021 1.00 90.25 299 ALA A O 1
ATOM 2424 N N . ILE A 1 300 ? -46.341 4.507 45.666 1.00 88.50 300 ILE A N 1
ATOM 2425 C CA . ILE A 1 300 ? -47.671 4.036 45.249 1.00 88.50 300 ILE A CA 1
ATOM 2426 C C . ILE A 1 300 ? -48.438 3.501 46.461 1.00 88.50 300 ILE A C 1
ATOM 2428 O O . ILE A 1 300 ? -49.519 3.999 46.746 1.00 88.50 300 ILE A O 1
ATOM 2432 N N . GLN A 1 301 ? -47.844 2.608 47.258 1.00 89.00 301 GLN A N 1
ATOM 2433 C CA . GLN A 1 301 ? -48.480 2.057 48.461 1.00 89.00 301 GLN A CA 1
ATOM 2434 C C . GLN A 1 301 ? -48.821 3.134 49.500 1.00 89.00 301 GLN A C 1
ATOM 2436 O O . GLN A 1 301 ? -49.861 3.063 50.149 1.00 89.00 301 GLN A O 1
ATOM 2441 N N . ARG A 1 302 ? -47.966 4.152 49.679 1.00 83.00 302 ARG A N 1
ATOM 2442 C CA . ARG A 1 302 ? -48.269 5.291 50.566 1.00 83.00 302 ARG A CA 1
ATOM 2443 C C . ARG A 1 302 ? -49.461 6.091 50.054 1.00 83.00 302 ARG A C 1
ATOM 2445 O O . ARG A 1 302 ? -50.339 6.424 50.843 1.00 83.00 302 ARG A O 1
ATOM 2452 N N . LYS A 1 303 ? -49.504 6.368 48.749 1.00 84.75 303 LYS A N 1
ATOM 2453 C CA . LYS A 1 303 ? -50.635 7.057 48.121 1.00 84.75 303 LYS A CA 1
ATOM 2454 C C . LYS A 1 303 ? -51.913 6.228 48.220 1.00 84.75 303 LYS A C 1
ATOM 2456 O O . LYS A 1 303 ? -52.938 6.775 48.595 1.00 84.75 303 LYS A O 1
ATOM 2461 N N . GLU A 1 304 ? -51.857 4.925 47.967 1.00 87.25 304 GLU A N 1
ATOM 2462 C CA . GLU A 1 304 ? -53.005 4.020 48.083 1.00 87.25 304 GLU A CA 1
ATOM 2463 C C . GLU A 1 304 ? -53.546 3.950 49.514 1.00 87.25 304 GLU A C 1
ATOM 2465 O O . GLU A 1 304 ? -54.754 4.066 49.696 1.00 87.25 304 GLU A O 1
ATOM 2470 N N . ARG A 1 305 ? -52.678 3.868 50.535 1.00 85.62 305 ARG A N 1
ATOM 2471 C CA . ARG A 1 305 ? -53.099 3.922 51.949 1.00 85.62 305 ARG A CA 1
ATOM 2472 C C . ARG A 1 305 ? -53.811 5.231 52.287 1.00 85.62 305 ARG A C 1
ATOM 2474 O O . ARG A 1 305 ? -54.873 5.205 52.901 1.00 85.62 305 ARG A O 1
ATOM 2481 N N . LEU A 1 306 ? -53.259 6.365 51.849 1.00 78.38 306 LEU A N 1
ATOM 2482 C CA . LEU A 1 306 ? -53.875 7.681 52.049 1.00 78.38 306 LEU A CA 1
ATOM 2483 C C . LEU A 1 306 ? -55.229 7.778 51.334 1.00 78.38 306 LEU A C 1
ATOM 2485 O O . LEU A 1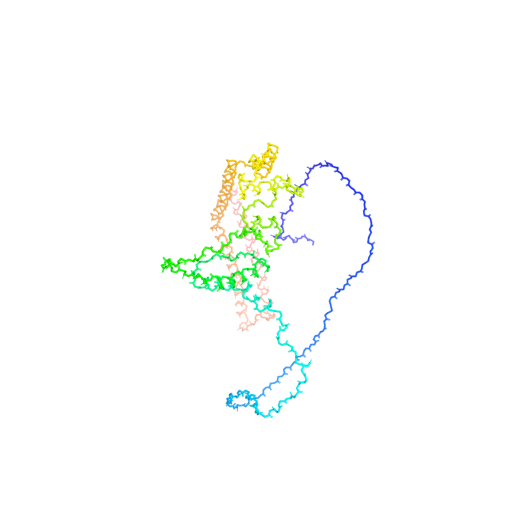 306 ? -56.208 8.230 51.923 1.00 78.38 306 LEU A O 1
ATOM 2489 N N . ILE A 1 307 ? -55.310 7.301 50.091 1.00 80.62 307 ILE A N 1
ATOM 2490 C CA . ILE A 1 307 ? -56.548 7.283 49.305 1.00 80.62 307 ILE A CA 1
ATOM 2491 C C . ILE A 1 307 ? -57.598 6.379 49.966 1.00 80.62 307 ILE A C 1
ATOM 2493 O O . ILE A 1 307 ? -58.767 6.753 50.020 1.00 80.62 307 ILE A O 1
ATOM 2497 N N . GLU A 1 308 ? -57.213 5.215 50.493 1.00 81.50 308 GLU A N 1
ATOM 2498 C CA . GLU A 1 308 ? -58.137 4.281 51.138 1.00 81.50 308 GLU A CA 1
ATOM 2499 C C . GLU A 1 308 ? -58.669 4.822 52.473 1.00 81.50 308 GLU A C 1
ATOM 2501 O O . GLU A 1 308 ? -59.866 4.726 52.735 1.00 81.50 308 GLU A O 1
ATOM 2506 N N . GLU A 1 309 ? -57.830 5.456 53.295 1.00 80.38 309 GLU A N 1
ATOM 2507 C CA . GLU A 1 309 ? -58.283 6.127 54.520 1.00 80.38 309 GLU A CA 1
ATOM 2508 C C . GLU A 1 309 ? -59.244 7.281 54.230 1.00 80.38 309 GLU A C 1
ATOM 2510 O O . GLU A 1 309 ? -60.272 7.418 54.896 1.00 80.38 309 GLU A O 1
ATOM 2515 N N . VAL A 1 310 ? -58.932 8.098 53.221 1.00 78.06 310 VAL A N 1
ATOM 2516 C CA . VAL A 1 310 ? -59.815 9.183 52.783 1.00 78.06 310 VAL A CA 1
ATOM 2517 C C . VAL A 1 310 ? -61.131 8.599 52.250 1.00 78.06 310 VAL A C 1
ATOM 2519 O O . VAL A 1 310 ? -62.209 9.066 52.614 1.00 78.06 310 VAL A O 1
ATOM 2522 N N . ARG A 1 311 ? -61.080 7.502 51.485 1.00 79.44 311 ARG A N 1
ATOM 2523 C CA . ARG A 1 311 ? -62.270 6.795 50.986 1.00 79.44 311 ARG A CA 1
ATOM 2524 C C . ARG A 1 311 ? -63.125 6.196 52.109 1.00 79.44 311 ARG A C 1
ATOM 2526 O O . ARG A 1 311 ? -64.349 6.254 52.023 1.00 79.44 311 ARG A O 1
ATOM 2533 N N . ARG A 1 312 ? -62.508 5.671 53.174 1.00 79.62 312 ARG A N 1
ATOM 2534 C CA . ARG A 1 312 ? -63.208 5.193 54.383 1.00 79.62 312 ARG A CA 1
ATOM 2535 C C . ARG A 1 312 ? -63.886 6.334 55.143 1.00 79.62 312 ARG A C 1
ATOM 2537 O O . ARG A 1 312 ? -64.977 6.131 55.659 1.00 79.62 312 ARG A O 1
ATOM 2544 N N . HIS A 1 313 ? -63.277 7.521 55.183 1.00 73.00 313 HIS A N 1
ATOM 2545 C CA . HIS A 1 313 ? -63.853 8.693 55.848 1.00 73.00 313 HIS A CA 1
ATOM 2546 C C . HIS A 1 313 ? -65.060 9.273 55.092 1.00 73.00 313 HIS A C 1
ATOM 2548 O O . HIS A 1 313 ? -66.012 9.734 55.714 1.00 73.00 313 HIS A O 1
ATOM 2554 N N . PHE A 1 314 ? -65.041 9.253 53.757 1.00 68.38 314 PHE A N 1
ATOM 2555 C CA . PHE A 1 314 ? -66.147 9.786 52.958 1.00 68.38 314 PHE A CA 1
ATOM 2556 C C . PHE A 1 314 ? -67.291 8.791 52.727 1.00 68.38 314 PHE A C 1
ATOM 2558 O O . PHE A 1 314 ? -68.397 9.230 52.441 1.00 68.38 314 PHE A O 1
ATOM 2565 N N . GLY A 1 315 ? -67.071 7.474 52.833 1.00 65.44 315 GLY A N 1
ATOM 2566 C CA . GLY A 1 315 ? -68.135 6.456 52.755 1.00 65.44 315 GLY A CA 1
ATOM 2567 C C . GLY A 1 315 ? -68.816 6.288 51.382 1.00 65.44 315 GLY A C 1
ATOM 2568 O O . GLY A 1 315 ? -69.572 5.340 51.189 1.00 65.44 315 GLY A O 1
ATOM 2569 N N . PHE A 1 316 ? -68.511 7.150 50.408 1.00 69.50 316 PHE A N 1
ATOM 2570 C CA . PHE A 1 316 ? -69.013 7.125 49.029 1.00 69.50 316 PHE A CA 1
ATOM 2571 C C . PHE A 1 316 ? -67.847 7.019 48.022 1.00 69.50 316 PHE A C 1
ATOM 2573 O O . PHE A 1 316 ? -66.681 7.205 48.378 1.00 69.50 316 PHE A O 1
ATOM 2580 N N . LYS A 1 317 ? -68.127 6.687 46.750 1.00 62.94 317 LYS A N 1
ATOM 2581 C CA . LYS A 1 317 ? -67.110 6.676 45.678 1.00 62.94 317 LYS A CA 1
ATOM 2582 C C . LYS A 1 317 ? -66.726 8.124 45.336 1.00 62.94 317 LYS A C 1
ATOM 2584 O O . LYS A 1 317 ? -67.379 8.743 44.509 1.00 62.94 317 LYS A O 1
ATOM 2589 N N . VAL A 1 318 ? -65.713 8.658 46.017 1.00 63.72 318 VAL A N 1
ATOM 2590 C CA . VAL A 1 318 ? -65.170 10.002 45.765 1.00 63.72 318 VAL A CA 1
ATOM 2591 C C . VAL A 1 318 ? -64.132 9.936 44.648 1.00 63.72 318 VAL A C 1
ATOM 2593 O O . VAL A 1 318 ? -63.208 9.121 44.706 1.00 63.72 318 VAL A O 1
ATOM 2596 N N . ASP A 1 319 ? -64.285 10.795 43.644 1.00 71.25 319 ASP A N 1
ATOM 2597 C CA . ASP A 1 319 ? -63.364 10.894 42.517 1.00 71.25 319 ASP A CA 1
ATOM 2598 C C . ASP A 1 319 ? -62.091 11.663 42.894 1.00 71.25 319 ASP A C 1
ATOM 2600 O O . ASP A 1 319 ? -62.130 12.724 43.515 1.00 71.25 319 ASP A O 1
ATOM 2604 N N . ALA A 1 320 ? -60.936 11.176 42.435 1.00 69.12 320 ALA A N 1
ATOM 2605 C CA . ALA A 1 320 ? -59.614 11.736 42.749 1.00 69.12 320 ALA A CA 1
ATOM 2606 C C . ALA A 1 320 ? -59.377 13.181 42.251 1.00 69.12 320 ALA A C 1
ATOM 2608 O O . ALA A 1 320 ? -58.326 13.767 42.513 1.00 69.12 320 ALA A O 1
ATOM 2609 N N . ARG A 1 321 ? -60.315 13.751 41.486 1.00 72.19 321 ARG A N 1
ATOM 2610 C CA . ARG A 1 321 ? -60.220 15.100 40.908 1.00 72.19 321 ARG A CA 1
ATOM 2611 C C . ARG A 1 321 ? -60.942 16.172 41.730 1.00 72.19 321 ARG A C 1
ATOM 2613 O O . ARG A 1 321 ? -60.674 17.349 41.487 1.00 72.19 321 ARG A O 1
ATOM 2620 N N . ASP A 1 322 ? -61.783 15.771 42.682 1.00 80.81 322 ASP A N 1
ATOM 2621 C CA . ASP A 1 322 ? -62.615 16.661 43.496 1.00 80.81 322 ASP A CA 1
ATOM 2622 C C . ASP A 1 322 ? -61.775 17.518 44.472 1.00 80.81 322 ASP A C 1
ATOM 2624 O O . ASP A 1 322 ? -60.755 17.074 45.008 1.00 80.81 322 ASP A O 1
ATOM 2628 N N . GLU A 1 323 ? -62.176 18.770 44.690 1.00 76.69 323 GLU A N 1
ATOM 2629 C CA . GLU A 1 323 ? -61.413 19.770 45.456 1.00 76.69 323 GLU A CA 1
ATOM 2630 C C . GLU A 1 323 ? -61.389 19.439 46.951 1.00 76.69 323 GLU A C 1
ATOM 2632 O O . GLU A 1 323 ? -60.325 19.449 47.573 1.00 76.69 323 GLU A O 1
ATOM 2637 N N . ARG A 1 324 ? -62.524 18.986 47.500 1.00 70.88 324 ARG A N 1
ATOM 2638 C CA . ARG A 1 324 ? -62.617 18.484 48.883 1.00 70.88 324 ARG A CA 1
ATOM 2639 C C . ARG A 1 324 ? -61.700 17.289 49.146 1.00 70.88 324 ARG A C 1
ATOM 2641 O O . ARG A 1 324 ? -61.197 17.122 50.257 1.00 70.88 324 ARG A O 1
ATOM 2648 N N . PHE A 1 325 ? -61.479 16.450 48.134 1.00 67.75 325 PHE A N 1
ATOM 2649 C CA . PHE A 1 325 ? -60.583 15.299 48.233 1.00 67.75 325 PHE A CA 1
ATOM 2650 C C . PHE A 1 325 ? -59.116 15.742 48.296 1.00 67.75 325 PHE A C 1
ATOM 2652 O O . PHE A 1 325 ? -58.354 15.224 49.111 1.00 67.75 325 PHE A O 1
ATOM 2659 N N . LYS A 1 326 ? -58.730 16.743 47.495 1.00 76.31 326 LYS A N 1
ATOM 2660 C CA . LYS A 1 326 ? -57.379 17.326 47.511 1.00 76.31 326 LYS A CA 1
ATOM 2661 C C . LYS A 1 326 ? -57.076 18.033 48.828 1.00 76.31 326 LYS A C 1
ATOM 2663 O O . LYS A 1 326 ? -56.009 17.811 49.388 1.00 76.31 326 LYS A O 1
ATOM 2668 N N . GLU A 1 327 ? -58.016 18.814 49.358 1.00 78.62 327 GLU A N 1
ATOM 2669 C CA . GLU A 1 327 ? -57.841 19.513 50.638 1.00 78.62 327 GLU A CA 1
ATOM 2670 C C . GLU A 1 327 ? -57.646 18.538 51.809 1.00 78.62 327 GLU A C 1
ATOM 2672 O O . GLU A 1 327 ? -56.752 18.728 52.636 1.00 78.62 327 GLU A O 1
ATOM 2677 N N . MET A 1 328 ? -58.425 17.453 51.857 1.00 70.81 328 MET A N 1
ATOM 2678 C CA . MET A 1 328 ? -58.301 16.439 52.911 1.00 70.81 328 MET A CA 1
ATOM 2679 C C . MET A 1 328 ? -57.056 15.560 52.750 1.00 70.81 328 MET A C 1
ATOM 2681 O O . MET A 1 328 ? -56.429 15.194 53.748 1.00 70.81 328 MET A O 1
ATOM 2685 N N . LEU A 1 329 ? -56.654 15.257 51.512 1.00 75.44 329 LEU A N 1
ATOM 2686 C CA . LEU A 1 329 ? -55.400 14.562 51.226 1.00 75.44 329 LEU A CA 1
ATOM 2687 C C . LEU A 1 329 ? -54.200 15.429 51.630 1.00 75.44 329 LEU A C 1
ATOM 2689 O O . LEU A 1 329 ? -53.296 14.937 52.297 1.00 75.44 329 LEU A O 1
ATOM 2693 N N . GLU A 1 330 ? -54.230 16.733 51.352 1.00 78.94 330 GLU A N 1
ATOM 2694 C CA . GLU A 1 330 ? -53.193 17.669 51.791 1.00 78.94 330 GLU A CA 1
ATOM 2695 C C . GLU A 1 330 ? -53.109 17.819 53.313 1.00 78.94 330 GLU A C 1
ATOM 2697 O O . GLU A 1 330 ? -52.010 17.944 53.858 1.00 78.94 330 GLU A O 1
ATOM 2702 N N . GLN A 1 331 ? -54.241 17.843 54.021 1.00 79.75 331 GLN A N 1
ATOM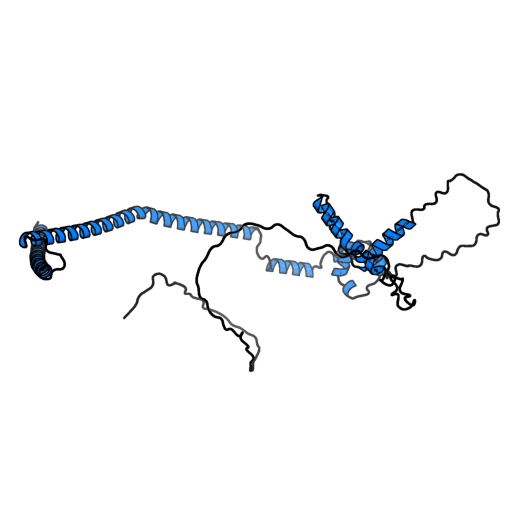 2703 C CA . GLN A 1 331 ? -54.246 17.912 55.485 1.00 79.75 331 GLN A CA 1
ATOM 2704 C C . GLN A 1 331 ? -53.613 16.655 56.094 1.00 79.75 331 GLN A C 1
ATOM 2706 O O . GLN A 1 331 ? -52.710 16.764 56.927 1.00 79.75 331 GLN A O 1
ATOM 2711 N N . LYS A 1 332 ? -53.987 15.471 55.597 1.00 76.19 332 LYS A N 1
ATOM 2712 C CA . LYS A 1 332 ? -53.394 14.192 56.013 1.00 76.19 332 LYS A CA 1
ATOM 2713 C C . LYS A 1 332 ? -51.916 14.072 55.632 1.00 76.19 332 LYS A C 1
ATOM 2715 O O . LYS A 1 332 ? -51.104 13.642 56.449 1.00 76.19 332 LYS A O 1
ATOM 2720 N N . GLU A 1 333 ? -51.519 14.535 54.449 1.00 78.06 333 GLU A N 1
ATOM 2721 C CA . GLU A 1 333 ? -50.110 14.591 54.046 1.00 78.06 333 GLU A CA 1
ATOM 2722 C C . GLU A 1 333 ? -49.292 15.555 54.922 1.00 78.06 333 GLU A C 1
ATOM 2724 O O . GLU A 1 333 ? -48.139 15.263 55.254 1.00 78.06 333 GLU A O 1
ATOM 2729 N N . LYS A 1 334 ? -49.862 16.693 55.346 1.00 81.06 334 LYS A N 1
ATOM 2730 C CA . LYS A 1 334 ? -49.217 17.630 56.287 1.00 81.06 334 LYS A CA 1
ATOM 2731 C C . LYS A 1 334 ? -49.038 16.999 57.672 1.00 81.06 334 LYS A C 1
ATOM 2733 O O . LYS A 1 334 ? -47.985 17.200 58.288 1.00 81.06 334 LYS A O 1
ATOM 2738 N N . GLU A 1 335 ? -50.001 16.208 58.140 1.00 76.81 335 GLU A N 1
ATOM 2739 C CA . GLU A 1 335 ? -49.906 15.449 59.394 1.00 76.81 335 GLU A CA 1
ATOM 2740 C C . GLU A 1 335 ? -48.852 14.337 59.329 1.00 76.81 335 GLU A C 1
ATOM 2742 O O . GLU A 1 335 ? -47.989 14.258 60.208 1.00 76.81 335 GLU A O 1
ATOM 2747 N N . ASP A 1 336 ? -48.825 13.537 58.263 1.00 71.06 336 ASP A N 1
ATOM 2748 C CA . ASP A 1 336 ? -47.809 12.495 58.082 1.00 71.06 336 ASP A CA 1
ATOM 2749 C C . ASP A 1 336 ? -46.412 13.082 57.875 1.00 71.06 336 ASP A C 1
ATOM 2751 O O . ASP A 1 336 ? -45.422 12.547 58.377 1.00 71.06 336 ASP A O 1
ATOM 2755 N N . LYS A 1 337 ? -46.300 14.243 57.222 1.00 80.38 337 LYS A N 1
ATOM 2756 C CA . LYS A 1 337 ? -45.035 14.977 57.096 1.00 80.38 337 LYS A CA 1
ATOM 2757 C C . LYS A 1 337 ? -44.554 15.527 58.442 1.00 80.38 337 LYS A C 1
ATOM 2759 O O . LYS A 1 337 ? -43.342 15.589 58.660 1.00 80.38 337 LYS A O 1
ATOM 2764 N N . ARG A 1 338 ? -45.458 15.905 59.354 1.00 82.44 338 ARG A N 1
ATOM 2765 C CA . ARG A 1 338 ? -45.116 16.263 60.745 1.00 82.44 338 ARG A CA 1
ATOM 2766 C C . ARG A 1 338 ? -44.637 15.036 61.526 1.00 82.44 338 ARG A C 1
ATOM 2768 O O . ARG A 1 338 ? -43.518 15.068 62.037 1.00 82.44 338 ARG A O 1
ATOM 2775 N N . LYS A 1 339 ? -45.379 13.925 61.484 1.00 79.00 339 LYS A N 1
ATOM 2776 C CA . LYS A 1 339 ? -44.997 12.652 62.128 1.00 79.00 339 LYS A CA 1
ATOM 2777 C C . LYS A 1 339 ? -43.662 12.103 61.606 1.00 79.00 339 LYS A C 1
ATOM 2779 O O . LYS A 1 339 ? -42.813 11.681 62.385 1.00 79.00 339 LYS A O 1
ATOM 2784 N N . GLN A 1 340 ? -43.406 12.182 60.297 1.00 77.06 340 GLN A N 1
ATOM 2785 C CA . GLN A 1 340 ? -42.126 11.779 59.698 1.00 77.06 340 GLN A CA 1
ATOM 2786 C C . GLN A 1 340 ? -40.961 12.686 60.113 1.00 77.06 340 GLN A C 1
ATOM 2788 O O . GLN A 1 340 ? -39.835 12.209 60.260 1.00 77.06 340 GLN A O 1
ATOM 2793 N N . LYS A 1 341 ? -41.190 13.994 60.296 1.00 80.62 341 LYS A N 1
ATOM 2794 C CA . LYS A 1 341 ? -40.163 14.916 60.809 1.00 80.62 341 LYS A CA 1
ATOM 2795 C C . LYS A 1 341 ? -39.833 14.625 62.272 1.00 80.62 341 LYS A C 1
ATOM 2797 O O . LYS A 1 341 ? -38.657 14.647 62.623 1.00 80.62 341 LYS A O 1
ATOM 2802 N N . GLU A 1 342 ? -40.831 14.318 63.092 1.00 80.44 342 GLU A N 1
ATOM 2803 C CA . GLU A 1 342 ? -40.644 13.922 64.492 1.00 80.44 342 GLU A CA 1
ATOM 2804 C C . GLU A 1 342 ? -39.929 12.573 64.612 1.00 80.44 342 GLU A C 1
ATOM 2806 O O . GLU A 1 342 ? -38.953 12.470 65.349 1.00 80.44 342 GLU A O 1
ATOM 2811 N N . ALA A 1 343 ? -40.305 11.574 63.810 1.00 77.38 343 ALA A N 1
ATOM 2812 C CA . ALA A 1 343 ? -39.593 10.298 63.748 1.00 77.38 343 ALA A CA 1
ATOM 2813 C C . ALA A 1 343 ? -38.132 10.473 63.290 1.00 77.38 343 ALA A C 1
ATOM 2815 O O . ALA A 1 343 ? -37.221 9.885 63.866 1.00 77.38 343 ALA A O 1
ATOM 2816 N N . LYS A 1 344 ? -37.868 11.348 62.306 1.00 79.38 344 LYS A N 1
ATOM 2817 C CA . LYS A 1 344 ? -36.495 11.697 61.896 1.00 79.38 344 LYS A CA 1
ATOM 2818 C C . LYS A 1 344 ? -35.710 12.435 62.984 1.00 79.38 344 LYS A C 1
ATOM 2820 O O . LYS A 1 344 ? -34.489 12.306 63.005 1.00 79.38 344 LYS A O 1
ATOM 2825 N N . ARG A 1 345 ? -36.364 13.222 63.847 1.00 81.56 345 ARG A N 1
ATOM 2826 C CA . ARG A 1 345 ? -35.727 13.851 65.019 1.00 81.56 345 ARG A CA 1
ATOM 2827 C C . ARG A 1 345 ? -35.372 12.799 66.071 1.00 81.56 345 ARG A C 1
ATOM 2829 O O . ARG A 1 345 ? -34.208 12.731 66.438 1.00 81.56 345 ARG A O 1
ATOM 2836 N N . LYS A 1 346 ? -36.293 11.890 66.400 1.00 80.75 346 LYS A N 1
ATOM 2837 C CA . LYS A 1 346 ? -36.052 10.777 67.337 1.00 80.75 346 LYS A CA 1
ATOM 2838 C C . LYS A 1 346 ? -34.936 9.833 66.878 1.00 80.75 346 LYS A C 1
ATOM 2840 O O . LYS A 1 346 ? -34.016 9.569 67.634 1.00 80.75 346 LYS A O 1
ATOM 2845 N N . VAL A 1 347 ? -34.910 9.431 65.604 1.00 80.75 347 VAL A N 1
ATOM 2846 C CA . VAL A 1 347 ? -33.816 8.595 65.058 1.00 80.75 347 VAL A CA 1
ATOM 2847 C C . VAL A 1 347 ? -32.466 9.328 65.071 1.00 80.75 347 VAL A C 1
ATOM 2849 O O . VAL A 1 347 ? -31.413 8.703 65.185 1.00 80.75 347 VAL A O 1
ATOM 2852 N N . LYS A 1 348 ? -32.459 10.662 64.935 1.00 79.62 348 LYS A N 1
ATOM 2853 C CA . LYS A 1 348 ? -31.232 11.457 65.103 1.00 79.62 348 LYS A CA 1
ATOM 2854 C C . LYS A 1 348 ? -30.806 11.506 66.567 1.00 79.62 348 LYS A C 1
ATOM 2856 O O . LYS A 1 348 ? -29.625 11.324 66.827 1.00 79.62 348 LYS A O 1
ATOM 2861 N N . GLU A 1 349 ? -31.738 11.715 67.491 1.00 80.12 349 GLU A N 1
ATOM 2862 C CA . GLU A 1 349 ? -31.491 11.691 68.937 1.00 80.12 349 GLU A CA 1
ATOM 2863 C C . GLU A 1 349 ? -30.948 10.324 69.380 1.00 80.12 349 GLU A C 1
ATOM 2865 O O . GLU A 1 349 ? -29.916 10.267 70.036 1.00 80.12 349 GLU A O 1
ATOM 2870 N N . GLU A 1 350 ? -31.528 9.219 68.911 1.00 80.12 350 GLU A N 1
ATOM 2871 C CA . GLU A 1 350 ? -31.049 7.853 69.166 1.00 80.12 350 GLU A CA 1
ATOM 2872 C C . GLU A 1 350 ? -29.654 7.599 68.579 1.00 80.12 350 GLU A C 1
ATOM 2874 O O . GLU A 1 350 ? -28.805 7.003 69.236 1.00 80.12 350 GLU A O 1
ATOM 2879 N N . LYS A 1 351 ? -29.360 8.098 67.370 1.00 80.94 351 LYS A N 1
ATOM 2880 C CA . LYS A 1 351 ? -28.005 8.027 66.790 1.00 80.94 351 LYS A CA 1
ATOM 2881 C C . LYS A 1 351 ? -26.986 8.867 67.562 1.00 80.94 351 LYS A C 1
ATOM 2883 O O . LYS A 1 351 ? -25.820 8.483 67.624 1.00 80.94 351 LYS A O 1
ATOM 2888 N N . MET A 1 352 ? -27.400 10.002 68.125 1.00 75.62 352 MET A N 1
ATOM 2889 C CA . MET A 1 352 ? -26.549 10.839 68.976 1.00 75.62 352 MET A CA 1
ATOM 2890 C C . MET A 1 352 ? -26.301 10.166 70.331 1.00 75.62 352 MET A C 1
ATOM 2892 O O . MET A 1 352 ? -25.161 10.128 70.778 1.00 75.62 352 MET A O 1
ATOM 2896 N N . MET A 1 353 ? -27.324 9.546 70.923 1.00 73.38 353 MET A N 1
ATOM 2897 C CA . MET A 1 353 ? -27.204 8.750 72.148 1.00 73.38 353 MET A CA 1
ATOM 2898 C C . MET A 1 353 ? -26.333 7.504 71.943 1.00 73.38 353 MET A C 1
ATOM 2900 O O . MET A 1 353 ? -25.480 7.216 72.773 1.00 73.38 353 MET A O 1
ATOM 2904 N N . ALA A 1 354 ? -26.462 6.803 70.813 1.00 79.62 354 ALA A N 1
ATOM 2905 C CA . ALA A 1 354 ? -25.616 5.654 70.485 1.00 79.62 354 ALA A CA 1
ATOM 2906 C C . ALA A 1 354 ? -24.142 6.048 70.278 1.00 79.62 354 ALA A C 1
ATOM 2908 O O . ALA A 1 354 ? -23.248 5.332 70.724 1.00 79.62 354 ALA A O 1
ATOM 2909 N N . LYS A 1 355 ? -23.881 7.207 69.655 1.00 79.19 355 LYS A N 1
ATOM 2910 C CA . LYS A 1 355 ? -22.525 7.768 69.549 1.00 79.19 355 LYS A CA 1
ATOM 2911 C C . LYS A 1 355 ? -21.949 8.179 70.905 1.00 79.19 355 LYS A C 1
ATOM 2913 O O . LYS A 1 355 ? -20.767 7.960 71.127 1.00 79.19 355 LYS A O 1
ATOM 2918 N N . LEU A 1 356 ? -22.767 8.742 71.798 1.00 74.88 356 LEU A N 1
ATOM 2919 C CA . LEU A 1 356 ? -22.362 9.076 73.168 1.00 74.88 356 LEU A CA 1
ATOM 2920 C C . LEU A 1 356 ? -22.019 7.816 73.975 1.00 74.88 356 LEU A C 1
ATOM 2922 O O . LEU A 1 356 ? -20.971 7.779 74.605 1.00 74.88 356 LEU A O 1
ATOM 2926 N N . ILE A 1 357 ? -22.828 6.756 73.881 1.00 75.94 357 ILE A N 1
ATOM 2927 C CA . ILE A 1 357 ? -22.571 5.472 74.555 1.00 75.94 357 ILE A CA 1
ATOM 2928 C C . ILE A 1 357 ? -21.279 4.815 74.035 1.00 75.94 357 ILE A C 1
ATOM 2930 O O . ILE A 1 357 ? -20.482 4.340 74.838 1.00 75.94 357 ILE A O 1
ATOM 2934 N N . GLN A 1 358 ? -21.025 4.856 72.719 1.00 70.12 358 GLN A N 1
ATOM 2935 C CA . GLN A 1 358 ? -19.774 4.377 72.102 1.00 70.12 358 GLN A CA 1
ATOM 2936 C C . GLN A 1 358 ? -18.530 5.211 72.441 1.00 70.12 358 GLN A C 1
ATOM 2938 O O . GLN A 1 358 ? -17.425 4.745 72.202 1.00 70.12 358 GLN A O 1
ATOM 2943 N N . GLN A 1 359 ? -18.689 6.443 72.930 1.00 65.69 359 GLN A N 1
ATOM 2944 C CA . GLN A 1 359 ? -17.572 7.270 73.399 1.00 65.69 359 GLN A CA 1
ATOM 2945 C C . GLN A 1 359 ? -17.318 7.127 74.906 1.00 65.69 359 GLN A C 1
ATOM 2947 O O . GLN A 1 359 ? -16.265 7.541 75.382 1.00 65.69 359 GLN A O 1
ATOM 2952 N N . THR A 1 360 ? -18.277 6.578 75.658 1.00 53.59 360 THR A N 1
ATOM 2953 C CA . THR A 1 360 ? -18.177 6.348 77.111 1.00 53.59 360 THR A CA 1
ATOM 2954 C C . THR A 1 360 ? -17.857 4.897 77.500 1.00 53.59 360 THR A C 1
ATOM 2956 O O . THR A 1 360 ? -17.683 4.623 78.685 1.00 53.59 360 THR A O 1
ATOM 2959 N N . SER A 1 361 ? -17.799 3.975 76.534 1.00 47.94 361 SER A N 1
ATOM 2960 C CA . SER A 1 361 ? -17.155 2.650 76.640 1.00 47.94 361 SER A CA 1
ATOM 2961 C C . SER A 1 361 ? -15.848 2.677 75.869 1.00 47.94 361 SER A C 1
ATOM 2963 O O . SER A 1 361 ? -14.898 2.008 76.326 1.00 47.94 361 SER A O 1
#

pLDDT: mean 70.76, std 22.63, range [26.19, 98.38]

InterPro domains:
  IPR018472 Large ribosomal subunit protein mL64 [PF10147] (158-361)
  IPR018472 Large ribosomal subunit protein mL64 [PTHR31761] (170-359)
  IPR043035 Large ribosomal subunit protein mL64 domain superfamily [G3DSA:6.10.280.120] (178-303)

Solvent-accessible surface area (backbone atoms only — not comparable to full-atom values): 23897 Å² total; per-residue (Å²): 136,84,81,91,82,66,98,83,70,85,93,84,85,84,89,88,85,90,86,82,85,87,90,83,90,82,90,84,89,87,84,86,89,83,91,89,86,86,82,86,87,79,87,78,86,85,86,92,83,93,89,83,90,87,90,82,90,83,86,90,86,82,91,79,81,84,82,80,80,82,81,78,74,92,75,75,77,82,75,85,70,59,81,87,77,59,75,70,84,79,77,64,61,76,74,63,75,48,45,60,58,55,68,42,44,67,56,49,56,47,52,55,31,52,75,73,68,48,90,74,82,79,76,75,95,69,55,72,70,57,37,55,47,51,57,49,51,57,59,52,54,73,72,68,76,71,74,77,78,73,72,95,78,75,93,72,90,75,77,98,75,78,73,85,68,81,74,74,81,73,75,82,74,81,80,79,80,63,55,70,38,60,48,21,49,74,70,73,43,76,49,62,96,64,78,89,46,76,62,57,72,34,65,71,44,43,41,51,45,32,72,73,51,39,79,80,54,76,57,70,72,64,69,70,53,72,51,72,70,55,51,52,52,51,50,51,51,42,47,69,77,50,70,68,51,73,69,57,52,50,50,52,52,50,51,55,50,52,53,51,50,50,55,50,50,56,49,50,54,53,48,48,62,49,56,73,46,42,61,57,54,51,51,54,49,50,53,51,52,50,51,54,50,50,52,52,50,51,50,49,52,52,49,50,52,53,50,49,53,52,41,62,74,65,74,51,96,75,61,95,82,43,68,71,52,51,56,52,50,50,52,52,50,52,51,50,53,48,54,52,50,50,50,55,48,51,56,46,52,51,52,50,51,51,53,50,53,66,71,76,106

Organism: Drosophila navojoa (NCBI:txid7232)

Foldseek 3Di:
DDDDDDPPDDDDDDDDDDDDDDDDDDDDDDDDDDDDDDDDDDDDDDDDDDDDDDDDDDDDDDDDDDDDDDDDPPDDDDDPDDPVPPDPPPPPPPVPVCPCVLPCVLVVVCVVCVVVVHDDDDDDDDDPVVSVVVVVVVVVVVVPPPPPPPPPDDPDDDDDDPDPPVPPPPPPPPPVPDPQLVVCVVVLHHSDPDDPDVVCVDLVVLLVQCVRNNVNSVRDCCSVPDDPVVVVVVVVVCCVVPVDDPVRVVVVVVVVVVVVVVVVVVVVVVVVVVVVCVVVVVVVVVVVVVVVVVVVVVVVVVVVVLLVVLCVVVVDPDDPVDPVSVVSSVVVVVVVVVVVVVVVVVVVVVVVVVVVVVVVD

Nearest PDB structures (foldseek):
  8ew5-assembly1_A  TM=4.214E-01  e=3.425E-02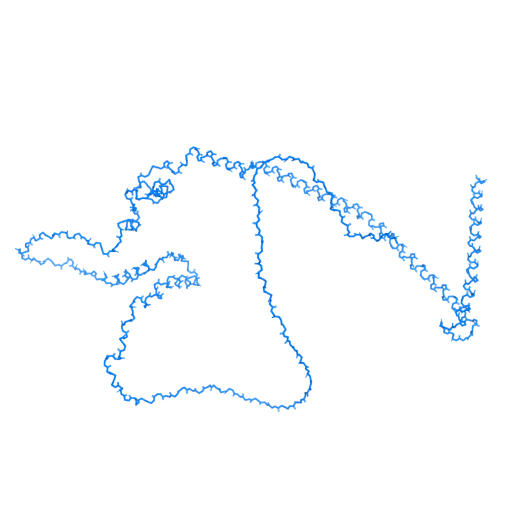  Bombus ignitus